Protein AF-A0A1X7SWR8-F1 (afdb_monomer_lite)

Organism: Amphimedon queenslandica (NCBI:txid400682)

Structure (mmCIF, N/CA/C/O backbone):
data_AF-A0A1X7SWR8-F1
#
_entry.id   AF-A0A1X7SWR8-F1
#
loop_
_atom_site.group_PDB
_atom_site.id
_atom_site.type_symbol
_atom_site.label_atom_id
_atom_site.label_alt_id
_atom_site.label_comp_id
_atom_site.label_asym_id
_atom_site.label_entity_id
_atom_site.label_seq_id
_atom_site.pdbx_PDB_ins_code
_atom_site.Cartn_x
_atom_site.Cartn_y
_atom_site.Cartn_z
_atom_site.occupancy
_atom_site.B_iso_or_equiv
_atom_site.auth_seq_id
_atom_site.auth_comp_id
_atom_site.auth_asym_id
_atom_site.auth_atom_id
_atom_site.pdbx_PDB_model_num
ATOM 1 N N . MET A 1 1 ? -19.912 -21.038 -0.263 1.00 28.09 1 MET A N 1
ATOM 2 C CA . MET A 1 1 ? -18.733 -20.887 -1.142 1.00 28.09 1 MET A CA 1
ATOM 3 C C . MET A 1 1 ? -17.879 -19.783 -0.555 1.00 28.09 1 MET A C 1
ATOM 5 O O . MET A 1 1 ? -18.408 -18.700 -0.348 1.00 28.09 1 MET A O 1
ATOM 9 N N . ALA A 1 2 ? -16.629 -20.072 -0.195 1.00 29.50 2 ALA A N 1
ATOM 10 C CA . ALA A 1 2 ? -15.737 -19.085 0.400 1.00 29.50 2 ALA A CA 1
ATOM 11 C C . ALA A 1 2 ? -15.379 -18.036 -0.658 1.00 29.50 2 ALA A C 1
ATOM 13 O O . ALA A 1 2 ? -14.662 -18.323 -1.615 1.00 29.50 2 ALA A O 1
ATOM 14 N N . THR A 1 3 ? -15.911 -16.827 -0.515 1.00 34.38 3 THR A N 1
ATOM 15 C CA . THR A 1 3 ? -15.345 -15.664 -1.185 1.00 34.38 3 THR A CA 1
ATOM 16 C C . THR A 1 3 ? -13.941 -15.496 -0.624 1.00 34.38 3 THR A C 1
ATOM 18 O O . THR A 1 3 ? -13.794 -15.183 0.555 1.00 34.38 3 THR A O 1
ATOM 21 N N . SER A 1 4 ? -12.913 -15.751 -1.434 1.00 39.81 4 SER A N 1
ATOM 22 C CA . SER A 1 4 ? -11.537 -15.333 -1.151 1.00 39.81 4 SER A CA 1
ATOM 23 C C . SER A 1 4 ? -11.521 -13.806 -1.106 1.00 39.81 4 SER A C 1
ATOM 25 O O . SER A 1 4 ? -11.284 -13.134 -2.107 1.00 39.81 4 SER A O 1
ATOM 27 N N . GLN A 1 5 ? -11.941 -13.270 0.032 1.00 48.53 5 GLN A N 1
ATOM 28 C CA . GLN A 1 5 ? -11.945 -11.860 0.349 1.00 48.53 5 GLN A CA 1
ATOM 29 C C . GLN A 1 5 ? -10.573 -11.635 0.981 1.00 48.53 5 GLN A C 1
ATOM 31 O O . GLN A 1 5 ? -10.287 -12.192 2.039 1.00 48.53 5 GLN A O 1
ATOM 36 N N . ASN A 1 6 ? -9.692 -10.941 0.258 1.00 61.72 6 ASN A N 1
ATOM 37 C CA . ASN A 1 6 ? -8.359 -10.574 0.729 1.00 61.72 6 ASN A CA 1
ATOM 38 C C . ASN A 1 6 ? -8.527 -9.611 1.907 1.00 61.72 6 ASN A C 1
ATOM 40 O O . ASN A 1 6 ? -8.635 -8.398 1.735 1.00 61.72 6 ASN A O 1
ATOM 44 N N . CYS A 1 7 ? -8.674 -10.186 3.092 1.00 70.38 7 CYS A N 1
ATOM 45 C CA . CYS A 1 7 ? -8.946 -9.486 4.330 1.00 70.38 7 CYS A CA 1
ATOM 46 C C . CYS A 1 7 ? -7.704 -9.522 5.198 1.00 70.38 7 CYS A C 1
ATOM 48 O O . CYS A 1 7 ? -7.058 -10.563 5.317 1.00 70.38 7 CYS A O 1
ATOM 50 N N . LEU A 1 8 ? -7.411 -8.381 5.807 1.00 86.50 8 LEU A N 1
ATOM 51 C CA . LEU A 1 8 ? -6.491 -8.323 6.925 1.00 86.50 8 LEU A CA 1
ATOM 52 C C . LEU A 1 8 ? -7.099 -9.127 8.076 1.00 86.50 8 LEU A C 1
ATOM 54 O O . LEU A 1 8 ? -8.308 -9.058 8.323 1.00 86.50 8 LEU A O 1
ATOM 58 N N . GLY A 1 9 ? -6.262 -9.912 8.739 1.00 89.56 9 GLY A N 1
ATOM 59 C CA . GLY A 1 9 ? -6.611 -10.688 9.918 1.00 89.56 9 GLY A CA 1
ATOM 60 C C . GLY A 1 9 ? -5.999 -10.095 11.180 1.00 89.56 9 GLY A C 1
ATOM 61 O O . GLY A 1 9 ? -5.231 -9.137 11.143 1.00 89.56 9 GLY A O 1
ATOM 62 N N . VAL A 1 10 ? -6.312 -10.703 12.325 1.00 91.81 10 VAL A N 1
ATOM 63 C CA . VAL A 1 10 ? -5.748 -10.297 13.625 1.00 91.81 10 VAL A CA 1
ATOM 64 C C . VAL A 1 10 ? -4.215 -10.401 13.636 1.00 91.81 10 VAL A C 1
ATOM 66 O O . VAL A 1 10 ? -3.556 -9.616 14.313 1.00 91.81 10 VAL A O 1
ATOM 69 N N . ASP A 1 11 ? -3.640 -11.298 12.830 1.00 91.56 11 ASP A N 1
ATOM 70 C CA . ASP A 1 11 ? -2.188 -11.445 12.674 1.00 91.56 11 ASP A CA 1
ATOM 71 C C . ASP A 1 11 ? -1.521 -10.211 12.032 1.00 91.56 11 ASP A C 1
ATOM 73 O O . ASP A 1 11 ? -0.342 -9.960 12.273 1.00 91.56 11 ASP A O 1
ATOM 77 N N . ASP A 1 12 ? -2.272 -9.392 11.282 1.00 91.50 12 ASP A N 1
ATOM 78 C CA . ASP A 1 12 ? -1.780 -8.152 10.664 1.00 91.50 12 ASP A CA 1
ATOM 79 C C . ASP A 1 12 ? -1.839 -6.942 11.628 1.00 91.50 12 ASP A C 1
ATOM 81 O O . ASP A 1 12 ? -1.506 -5.818 11.244 1.00 91.50 12 ASP A O 1
ATOM 85 N N . LEU A 1 13 ? -2.266 -7.127 12.888 1.00 95.38 13 LEU A N 1
ATOM 86 C CA . LEU A 1 13 ? -2.482 -6.030 13.845 1.00 95.38 13 LEU A CA 1
ATOM 87 C C . LEU A 1 13 ? -1.238 -5.162 14.053 1.00 95.38 13 LEU A C 1
ATOM 89 O O . LEU A 1 13 ? -1.337 -3.933 14.065 1.00 95.38 13 LEU A O 1
ATOM 93 N N . VAL A 1 14 ? -0.071 -5.791 14.205 1.00 94.62 14 VAL A N 1
ATOM 94 C CA . VAL A 1 14 ? 1.198 -5.076 14.409 1.00 94.62 14 VAL A CA 1
ATOM 95 C C . VAL A 1 14 ? 1.550 -4.245 13.175 1.00 94.62 14 VAL A C 1
ATOM 97 O O . VAL A 1 14 ? 1.889 -3.070 13.310 1.00 94.62 14 VAL A O 1
ATOM 100 N N . ASP A 1 15 ? 1.383 -4.812 11.979 1.00 91.44 15 ASP A N 1
ATOM 101 C CA . ASP A 1 15 ? 1.670 -4.124 10.719 1.00 91.44 15 ASP A CA 1
ATOM 102 C C . ASP A 1 15 ? 0.752 -2.910 10.515 1.00 91.44 15 ASP A C 1
ATOM 104 O O . ASP A 1 15 ? 1.211 -1.841 10.103 1.00 91.44 15 ASP A O 1
ATOM 108 N N . VAL A 1 16 ? -0.540 -3.038 10.844 1.00 94.50 16 VAL A N 1
ATOM 109 C CA . VAL A 1 16 ? -1.510 -1.933 10.756 1.00 94.50 16 VAL A CA 1
ATOM 110 C C . VAL A 1 16 ? -1.190 -0.826 11.763 1.00 94.50 16 VAL A C 1
ATOM 112 O O . VAL A 1 16 ? -1.233 0.356 11.406 1.00 94.50 16 VAL A O 1
ATOM 115 N N . LEU A 1 17 ? -0.851 -1.180 13.006 1.00 95.69 17 LEU A N 1
ATOM 116 C CA . LEU A 1 17 ? -0.455 -0.215 14.037 1.00 95.69 17 LEU A CA 1
ATOM 117 C C . LEU A 1 17 ? 0.791 0.571 13.617 1.00 95.69 17 LEU A C 1
ATOM 119 O O . LEU A 1 17 ? 0.785 1.805 13.637 1.00 95.69 17 LEU A O 1
ATOM 123 N N . ASP A 1 18 ? 1.835 -0.132 13.178 1.00 94.06 18 ASP A N 1
ATOM 124 C CA . ASP A 1 18 ? 3.077 0.484 12.716 1.00 94.06 18 ASP A CA 1
ATOM 125 C C . ASP A 1 18 ? 2.848 1.382 11.499 1.00 94.06 18 ASP A C 1
ATOM 127 O O . ASP A 1 18 ? 3.431 2.467 11.400 1.00 94.06 18 ASP A O 1
ATOM 131 N N . LEU A 1 19 ? 1.973 0.968 10.581 1.00 94.06 19 LEU A N 1
ATOM 132 C CA . LEU A 1 19 ? 1.606 1.753 9.409 1.00 94.06 19 LEU A CA 1
ATOM 133 C C . LEU A 1 19 ? 0.903 3.057 9.801 1.00 94.06 19 LEU A C 1
ATOM 135 O O . LEU A 1 19 ? 1.321 4.128 9.353 1.00 94.06 19 LEU A O 1
ATOM 139 N N . LEU A 1 20 ? -0.115 2.998 10.664 1.00 95.38 20 LEU A N 1
ATOM 140 C CA . LEU A 1 20 ? -0.833 4.186 11.138 1.00 95.38 20 LEU A CA 1
ATOM 141 C C . LEU A 1 20 ? 0.097 5.144 11.890 1.00 95.38 20 LEU A C 1
ATOM 143 O O . LEU A 1 20 ? 0.070 6.354 11.644 1.00 95.38 20 LEU A O 1
ATOM 147 N N . LYS A 1 21 ? 0.986 4.604 12.730 1.00 94.94 21 LYS A N 1
ATOM 148 C CA . LYS A 1 21 ? 2.002 5.379 13.447 1.00 94.94 21 LYS A CA 1
ATOM 149 C C . LYS A 1 21 ? 2.965 6.086 12.492 1.00 94.94 21 LYS A C 1
ATOM 151 O O . LYS A 1 21 ? 3.199 7.284 12.638 1.00 94.94 21 LYS A O 1
ATOM 156 N N . ARG A 1 22 ? 3.487 5.386 11.476 1.00 93.50 22 ARG A N 1
ATOM 157 C CA . ARG A 1 22 ? 4.364 5.976 10.440 1.00 93.50 22 ARG A CA 1
ATOM 158 C C . ARG A 1 22 ? 3.657 7.054 9.622 1.00 93.50 22 ARG A C 1
ATOM 160 O O . ARG A 1 22 ? 4.285 8.038 9.239 1.00 93.50 22 ARG A O 1
ATOM 167 N N . CYS A 1 23 ? 2.355 6.900 9.393 1.00 93.94 23 CYS A N 1
ATOM 168 C CA . CYS A 1 23 ? 1.550 7.896 8.688 1.00 93.94 23 CYS A CA 1
ATOM 169 C C . CYS A 1 23 ? 1.220 9.128 9.551 1.00 93.94 23 CYS A C 1
ATOM 171 O O . CYS A 1 23 ? 0.747 10.132 9.011 1.00 93.94 23 CYS A O 1
ATOM 173 N N . GLY A 1 24 ? 1.514 9.086 10.856 1.00 94.12 24 GLY A N 1
ATOM 174 C CA . GLY A 1 24 ? 1.263 10.175 11.797 1.00 94.12 24 GLY A CA 1
ATOM 175 C C . GLY A 1 24 ? -0.191 10.256 12.254 1.00 94.12 24 GLY A C 1
ATOM 176 O O . GLY A 1 24 ? -0.670 11.350 12.544 1.00 94.12 24 GLY A O 1
ATOM 177 N N . PHE A 1 25 ? -0.903 9.126 12.283 1.00 96.56 25 PHE A N 1
ATOM 178 C CA . PHE A 1 25 ? -2.272 9.089 12.784 1.00 96.56 25 PHE A CA 1
ATOM 179 C C . PHE A 1 25 ? -2.319 9.446 14.283 1.00 96.56 25 PHE A C 1
ATOM 181 O O . PHE A 1 25 ? -1.582 8.846 15.070 1.00 96.56 25 PHE A O 1
ATOM 188 N N . PRO A 1 26 ? -3.183 10.384 14.712 1.00 94.12 26 PRO A N 1
ATOM 189 C CA . PRO A 1 26 ? -3.335 10.708 16.124 1.00 94.12 26 PRO A CA 1
ATOM 190 C C . PRO A 1 26 ? -4.121 9.610 16.854 1.00 94.12 26 PRO A C 1
ATOM 192 O O . PRO A 1 26 ? -5.334 9.486 16.686 1.00 94.12 26 PRO A O 1
ATOM 195 N N . GLU A 1 27 ? -3.447 8.858 17.728 1.00 94.00 27 GLU A N 1
ATOM 196 C CA . GLU A 1 27 ? -4.047 7.744 18.486 1.00 94.00 27 GLU A CA 1
ATOM 197 C C . GLU A 1 27 ? -5.280 8.173 19.300 1.00 94.00 27 GLU A C 1
ATOM 199 O O . GLU A 1 27 ? -6.209 7.396 19.483 1.00 94.00 27 GLU A O 1
ATOM 204 N N . THR A 1 28 ? -5.363 9.442 19.711 1.00 94.44 28 THR A N 1
ATOM 205 C CA . THR A 1 28 ? -6.525 10.010 20.416 1.00 94.44 28 THR A CA 1
ATOM 206 C C . THR A 1 28 ? -7.826 9.962 19.608 1.00 94.44 28 THR A C 1
ATOM 208 O O . THR A 1 28 ? -8.905 10.021 20.193 1.00 94.44 28 THR A O 1
ATOM 211 N N . LYS A 1 29 ? -7.759 9.814 18.278 1.00 96.75 29 LYS A N 1
ATOM 212 C CA . LYS A 1 29 ? -8.930 9.666 17.399 1.00 96.75 29 LYS A CA 1
ATOM 213 C C . LYS A 1 29 ? -9.393 8.217 17.222 1.00 96.75 29 LYS A C 1
ATOM 215 O O . LYS A 1 29 ? -10.310 7.981 16.432 1.00 96.75 29 LYS A O 1
ATOM 220 N N . TRP A 1 30 ? -8.816 7.254 17.948 1.00 97.25 30 TRP A N 1
ATOM 221 C CA . TRP A 1 30 ? -9.156 5.829 17.839 1.00 97.25 30 TRP A CA 1
ATOM 222 C C . TRP A 1 30 ? -10.666 5.564 17.935 1.00 97.25 30 TRP A C 1
ATOM 224 O O . TRP A 1 30 ? -11.202 4.803 17.137 1.00 97.25 30 TRP A O 1
ATOM 234 N N . HIS A 1 31 ? -11.373 6.242 18.846 1.00 96.94 31 HIS A N 1
ATOM 235 C CA . HIS A 1 31 ? -12.806 6.031 19.047 1.00 96.94 31 HIS A CA 1
ATOM 236 C C . HIS A 1 31 ? -13.610 6.482 17.818 1.00 96.94 31 HIS A C 1
ATOM 238 O O . HIS A 1 31 ? -14.530 5.802 17.362 1.00 96.94 31 HIS A O 1
ATOM 244 N N . GLN A 1 32 ? -13.262 7.635 17.239 1.00 97.81 32 GLN A N 1
ATOM 245 C CA . GLN A 1 32 ? -13.919 8.134 16.031 1.00 97.81 32 GLN A CA 1
ATOM 246 C C . GLN A 1 32 ? -13.627 7.225 14.831 1.00 97.81 32 GLN A C 1
ATOM 248 O O . GLN A 1 32 ? -14.533 6.936 14.048 1.00 97.81 32 GLN A O 1
ATOM 253 N N . LEU A 1 33 ? -12.382 6.755 14.712 1.00 98.06 33 LEU A N 1
ATOM 254 C CA . LEU A 1 33 ? -11.976 5.802 13.686 1.00 98.06 33 LEU A CA 1
ATOM 255 C C . LEU A 1 33 ? -12.760 4.487 13.817 1.00 98.06 33 LEU A C 1
ATOM 257 O O . LEU A 1 33 ? -13.365 4.051 12.843 1.00 98.06 33 LEU A O 1
ATOM 261 N N . GLY A 1 34 ? -12.843 3.911 15.019 1.00 97.69 34 GLY A N 1
ATOM 262 C CA . GLY A 1 34 ? -13.576 2.672 15.290 1.00 97.69 34 GLY A CA 1
ATOM 263 C C . GLY A 1 34 ? -15.042 2.727 14.856 1.00 97.69 34 GLY A C 1
ATOM 264 O O . GLY A 1 34 ? -15.526 1.812 14.190 1.00 97.69 34 GLY A O 1
ATOM 265 N N . LEU A 1 35 ? -15.735 3.840 15.131 1.00 98.00 35 LEU A N 1
ATOM 266 C CA . LEU A 1 35 ? -17.117 4.042 14.673 1.00 98.00 35 LEU A CA 1
ATOM 267 C C . LEU A 1 35 ? -17.234 4.017 13.143 1.00 98.00 35 LEU A C 1
ATOM 269 O O . LEU A 1 35 ? -18.197 3.480 12.591 1.00 98.00 35 LEU A O 1
ATOM 273 N N . ARG A 1 36 ? -16.267 4.618 12.443 1.00 97.69 36 ARG A N 1
ATOM 274 C CA . ARG A 1 36 ? -16.249 4.662 10.973 1.00 97.69 36 ARG A CA 1
ATOM 275 C C . ARG A 1 36 ? -15.892 3.317 10.355 1.00 97.69 36 ARG A C 1
ATOM 277 O O . ARG A 1 36 ? -16.465 2.978 9.324 1.00 97.69 36 ARG A O 1
ATOM 284 N N . LEU A 1 37 ? -15.053 2.540 11.034 1.00 97.12 37 LEU A N 1
ATOM 285 C CA . LEU A 1 37 ? -14.725 1.159 10.684 1.00 97.12 37 LEU A CA 1
ATOM 286 C C . LEU A 1 37 ? -15.888 0.179 10.917 1.00 97.12 37 LEU A C 1
ATOM 288 O O . LEU A 1 37 ? -15.822 -0.951 10.451 1.00 97.12 37 LEU A O 1
ATOM 292 N N . GLY A 1 38 ? -16.970 0.600 11.583 1.00 96.94 38 GLY A N 1
ATOM 293 C CA . GLY A 1 38 ? -18.178 -0.213 11.774 1.00 96.94 38 GLY A CA 1
ATOM 294 C C . GLY A 1 38 ? -18.314 -0.849 13.154 1.00 96.94 38 GLY A C 1
ATOM 295 O O . GLY A 1 38 ? -19.257 -1.614 13.369 1.00 96.94 38 GLY A O 1
ATOM 296 N N . LEU A 1 39 ? -17.435 -0.504 14.095 1.00 98.12 39 LEU A N 1
ATOM 297 C CA . LEU A 1 39 ? -17.586 -0.893 15.493 1.00 98.12 39 LEU A CA 1
ATOM 298 C C . LEU A 1 39 ? -18.736 -0.115 16.133 1.00 98.12 39 LEU A C 1
ATOM 300 O O . LEU A 1 39 ? -18.950 1.072 15.858 1.00 98.12 39 LEU A O 1
ATOM 304 N N . ARG A 1 40 ? -19.509 -0.785 16.986 1.00 97.75 40 ARG A N 1
ATOM 305 C CA . ARG A 1 40 ? -20.616 -0.148 17.700 1.00 97.75 40 ARG A CA 1
ATOM 306 C C . ARG A 1 40 ? -20.088 0.672 18.869 1.00 97.75 40 ARG A C 1
ATOM 308 O O . ARG A 1 40 ? -19.067 0.358 19.478 1.00 97.75 40 ARG A O 1
ATOM 315 N N . LYS A 1 41 ? -20.844 1.710 19.230 1.00 97.44 41 LYS A N 1
ATOM 316 C CA . LYS A 1 41 ? -20.509 2.593 20.352 1.00 97.44 41 LYS A CA 1
ATOM 317 C C . LYS A 1 41 ? -20.316 1.822 21.664 1.00 97.44 41 LYS A C 1
ATOM 319 O O . LYS A 1 41 ? -19.362 2.090 22.372 1.00 97.44 41 LYS A O 1
ATOM 324 N N . ASN A 1 42 ? -21.168 0.842 21.964 1.00 97.56 42 ASN A N 1
ATOM 325 C CA . ASN A 1 42 ? -21.050 0.042 23.188 1.00 97.56 42 ASN A CA 1
ATOM 326 C C . ASN A 1 42 ? -19.736 -0.760 23.255 1.00 97.56 42 ASN A C 1
ATOM 328 O O . ASN A 1 42 ? -19.150 -0.873 24.330 1.00 97.56 42 ASN A O 1
ATOM 332 N N . THR A 1 43 ? -19.259 -1.286 22.123 1.00 97.50 43 THR A N 1
ATOM 333 C CA . THR A 1 43 ? -17.964 -1.974 22.025 1.00 97.50 43 THR A CA 1
ATOM 334 C C . THR A 1 43 ? -16.826 -1.012 22.357 1.00 97.50 43 THR A C 1
ATOM 336 O O . THR A 1 43 ? -15.985 -1.317 23.199 1.00 97.50 43 THR A O 1
ATOM 339 N N . LEU A 1 44 ? -16.837 0.184 21.764 1.00 97.56 44 LEU A N 1
ATOM 340 C CA . LEU A 1 44 ? -15.815 1.206 21.999 1.00 97.56 44 LEU A CA 1
ATOM 341 C C . LEU A 1 44 ? -15.855 1.752 23.433 1.00 97.56 44 LEU A C 1
ATOM 343 O O . LEU A 1 44 ? -14.813 1.810 24.077 1.00 97.56 44 LEU A O 1
ATOM 347 N N . ASP A 1 45 ? -17.040 2.047 23.972 1.00 96.81 45 ASP A N 1
ATOM 348 C CA . ASP A 1 45 ? -17.220 2.495 25.361 1.00 96.81 45 ASP A CA 1
ATOM 349 C C . ASP A 1 45 ? -16.690 1.432 26.355 1.00 96.81 45 ASP A C 1
ATOM 351 O O . ASP A 1 45 ? -16.112 1.760 27.392 1.00 96.81 45 ASP A O 1
ATOM 355 N N . THR A 1 46 ? -16.836 0.137 26.033 1.00 97.69 46 THR A N 1
ATOM 356 C CA . THR A 1 46 ? -16.288 -0.969 26.842 1.00 97.69 46 THR A CA 1
ATOM 357 C C . THR A 1 46 ? -14.758 -0.990 26.817 1.00 97.69 46 THR A C 1
ATOM 359 O O . THR A 1 46 ? -14.129 -1.204 27.856 1.00 97.69 46 THR A O 1
ATOM 362 N N . ILE A 1 47 ? -14.152 -0.756 25.649 1.00 96.69 47 ILE A N 1
ATOM 363 C CA . ILE A 1 47 ? -12.694 -0.636 25.497 1.00 96.69 47 ILE A CA 1
ATOM 364 C C . ILE A 1 47 ? -12.184 0.563 26.297 1.00 96.69 47 ILE A C 1
ATOM 366 O O . ILE A 1 47 ? -11.254 0.415 27.091 1.00 96.69 47 ILE A O 1
ATOM 370 N N . GLU A 1 48 ? -12.823 1.723 26.130 1.00 95.75 48 GLU A N 1
ATOM 371 C CA . GLU A 1 48 ? -12.459 2.961 26.814 1.00 95.75 48 GLU A CA 1
ATOM 372 C C . GLU A 1 48 ? -12.533 2.790 28.330 1.00 95.75 48 GLU A C 1
ATOM 374 O O . GLU A 1 48 ? -11.577 3.099 29.025 1.00 95.75 48 GLU A O 1
ATOM 379 N N . MET A 1 49 ? -13.605 2.204 28.859 1.00 95.31 49 MET A N 1
ATOM 380 C CA . MET A 1 49 ? -13.741 1.957 30.296 1.00 95.31 49 MET A CA 1
ATOM 381 C C . MET A 1 49 ? -12.671 1.001 30.843 1.00 95.31 49 MET A C 1
ATOM 383 O O . MET A 1 49 ? -12.194 1.183 31.962 1.00 95.31 49 MET A O 1
ATOM 387 N N . LYS A 1 50 ? -12.276 -0.019 30.075 1.00 95.38 50 LYS A N 1
ATOM 388 C CA . LYS A 1 50 ? -11.286 -1.015 30.510 1.00 95.38 50 LYS A CA 1
ATOM 389 C C . LYS A 1 50 ? -9.853 -0.478 30.487 1.00 95.38 50 LYS A C 1
ATOM 391 O O . LYS A 1 50 ? -9.030 -0.909 31.294 1.00 95.38 50 LYS A O 1
ATOM 396 N N . TYR A 1 51 ? -9.556 0.439 29.570 1.00 93.81 51 TYR A N 1
ATOM 397 C CA . TYR A 1 51 ? -8.208 0.946 29.306 1.00 93.81 51 TYR A CA 1
ATOM 398 C C . TYR A 1 51 ? -8.141 2.482 29.340 1.00 93.81 51 TYR A C 1
ATOM 400 O O . TYR A 1 51 ? -7.318 3.079 28.657 1.00 93.81 51 TYR A O 1
ATOM 408 N N . HIS A 1 52 ? -8.973 3.130 30.161 1.00 83.38 52 HIS A N 1
ATOM 409 C CA . HIS A 1 52 ? -9.252 4.578 30.126 1.00 83.38 52 HIS A CA 1
ATOM 410 C C . HIS A 1 52 ? -8.029 5.510 30.197 1.00 83.38 52 HIS A C 1
ATOM 412 O O . HIS A 1 52 ? -8.113 6.661 29.777 1.00 83.38 52 HIS A O 1
ATOM 418 N N . SER A 1 53 ? -6.896 5.045 30.728 1.00 87.75 53 SER A N 1
ATOM 419 C CA . SER A 1 53 ? -5.651 5.825 30.825 1.00 87.75 53 SER A CA 1
ATOM 420 C C . SER A 1 53 ? -4.596 5.452 29.775 1.00 87.75 53 SER A C 1
ATOM 422 O O . SER A 1 53 ? -3.518 6.040 29.770 1.00 87.75 53 SER A O 1
ATOM 424 N N . ASP A 1 54 ? -4.871 4.478 28.908 1.00 94.69 54 ASP A N 1
ATOM 425 C CA . ASP A 1 54 ? -3.927 3.920 27.939 1.00 94.69 54 ASP A CA 1
ATOM 426 C C . ASP A 1 54 ? -4.516 4.001 26.522 1.00 94.69 54 ASP A C 1
ATOM 428 O O . ASP A 1 54 ? -5.119 3.061 26.000 1.00 94.69 54 ASP A O 1
ATOM 432 N N . VAL A 1 55 ? -4.344 5.173 25.902 1.00 94.81 55 VAL A N 1
ATOM 433 C CA . VAL A 1 55 ? -4.851 5.481 24.553 1.00 94.81 55 VAL A CA 1
ATOM 434 C C . VAL A 1 55 ? -4.303 4.502 23.515 1.00 94.81 55 VAL A C 1
ATOM 436 O O . VAL A 1 55 ? -5.051 4.043 22.651 1.00 94.81 55 VAL A O 1
ATOM 439 N N . TYR A 1 56 ? -3.025 4.139 23.630 1.00 94.56 56 TYR A N 1
ATOM 440 C CA . TYR A 1 56 ? -2.383 3.180 22.737 1.00 94.56 56 TYR A CA 1
ATOM 441 C C . TYR A 1 56 ? -3.060 1.808 22.828 1.00 94.56 56 TYR A C 1
ATOM 443 O O . TYR A 1 56 ? -3.344 1.167 21.811 1.00 94.56 56 TYR A O 1
ATOM 451 N N . ARG A 1 57 ? -3.388 1.360 24.045 1.00 96.50 57 ARG A N 1
ATOM 452 C CA . ARG A 1 57 ? -4.091 0.092 24.259 1.00 96.50 57 ARG A CA 1
ATOM 453 C C . ARG A 1 57 ? -5.545 0.136 23.806 1.00 96.50 57 ARG A C 1
ATOM 455 O O . ARG A 1 57 ? -6.005 -0.845 23.226 1.00 96.50 57 ARG A O 1
ATOM 462 N N . CYS A 1 58 ? -6.238 1.263 23.978 1.00 97.19 58 CYS A N 1
ATOM 463 C CA . CYS A 1 58 ? -7.559 1.467 23.382 1.00 97.19 58 CYS A CA 1
ATOM 464 C C . CYS A 1 58 ? -7.515 1.362 21.852 1.00 97.19 58 CYS A C 1
ATOM 466 O O . CYS A 1 58 ? -8.334 0.664 21.259 1.00 97.19 58 CYS A O 1
ATOM 468 N N . MET A 1 59 ? -6.535 2.005 21.209 1.00 96.62 59 MET A N 1
ATOM 469 C CA . MET A 1 59 ? -6.343 1.925 19.760 1.00 96.62 59 MET A CA 1
ATOM 470 C C . MET A 1 59 ? -6.012 0.500 19.306 1.00 96.62 59 MET A C 1
ATOM 472 O O . MET A 1 59 ? -6.596 0.016 18.338 1.00 96.62 59 MET A O 1
ATOM 476 N N . THR A 1 60 ? -5.124 -0.183 20.026 1.00 97.31 60 THR A N 1
ATOM 477 C CA . THR A 1 60 ? -4.747 -1.577 19.755 1.00 97.31 60 THR A CA 1
ATOM 478 C C . THR A 1 60 ? -5.966 -2.497 19.810 1.00 97.31 60 THR A C 1
ATOM 480 O O . THR A 1 60 ? -6.196 -3.267 18.881 1.00 97.31 60 THR A O 1
ATOM 483 N N . GLU A 1 61 ? -6.787 -2.390 20.857 1.00 97.88 61 GLU A N 1
ATOM 484 C CA . GLU A 1 61 ? -7.987 -3.217 21.001 1.00 97.88 61 GLU A CA 1
ATOM 485 C C . GLU A 1 61 ? -9.057 -2.847 19.967 1.00 97.88 61 GLU A C 1
ATOM 487 O O . GLU A 1 61 ? -9.682 -3.725 19.383 1.00 97.88 61 GLU A O 1
ATOM 492 N N . CYS A 1 62 ? -9.227 -1.559 19.664 1.00 97.81 62 CYS A N 1
ATOM 493 C CA . CYS A 1 62 ? -10.118 -1.102 18.599 1.00 97.81 62 CYS A CA 1
ATOM 494 C C . CYS A 1 62 ? -9.745 -1.720 17.245 1.00 97.81 62 CYS A C 1
ATOM 496 O O . CYS A 1 62 ? -10.611 -2.230 16.536 1.00 97.81 62 CYS A O 1
ATOM 498 N N . LEU A 1 63 ? -8.463 -1.699 16.878 1.00 97.81 63 LEU A N 1
ATOM 499 C CA . LEU A 1 63 ? -7.998 -2.303 15.630 1.00 97.81 63 LEU A CA 1
ATOM 500 C C . LEU A 1 63 ? -8.094 -3.830 15.669 1.00 97.81 63 LEU A C 1
ATOM 502 O O . LEU A 1 63 ? -8.461 -4.424 14.663 1.00 97.81 63 LEU A O 1
ATOM 506 N N . SER A 1 64 ? -7.857 -4.457 16.823 1.00 97.62 64 SER A N 1
ATOM 507 C CA . SER A 1 64 ? -8.072 -5.896 17.022 1.00 97.62 64 SER A CA 1
ATOM 508 C C . SER A 1 64 ? -9.530 -6.296 16.753 1.00 97.62 64 SER A C 1
ATOM 510 O O . SER A 1 64 ? -9.780 -7.239 16.006 1.00 97.62 64 SER A O 1
ATOM 512 N N . GLN A 1 65 ? -10.503 -5.534 17.272 1.00 97.75 65 GLN A N 1
ATOM 513 C CA . GLN A 1 65 ? -11.934 -5.760 17.015 1.00 97.75 65 GLN A CA 1
ATOM 514 C C . GLN A 1 65 ? -12.314 -5.525 15.546 1.00 97.75 65 GLN A C 1
ATOM 516 O O . GLN A 1 65 ? -13.153 -6.229 14.986 1.00 97.75 65 GLN A O 1
ATOM 521 N N . TRP A 1 66 ? -11.698 -4.538 14.895 1.00 97.56 66 TRP A N 1
ATOM 522 C CA . TRP A 1 66 ? -11.898 -4.324 13.465 1.00 97.56 66 TRP A CA 1
ATOM 523 C C . TRP A 1 66 ? -11.345 -5.492 12.632 1.00 97.56 66 TRP A C 1
ATOM 525 O O . TRP A 1 66 ? -12.058 -6.021 11.781 1.00 97.56 66 TRP A O 1
ATOM 535 N N . LEU A 1 67 ? -10.121 -5.949 12.916 1.00 96.19 67 LEU A N 1
ATOM 536 C CA . LEU A 1 67 ? -9.469 -7.074 12.231 1.00 96.19 67 LEU A CA 1
ATOM 537 C C . LEU A 1 67 ? -10.153 -8.420 12.503 1.00 96.19 67 LEU A C 1
ATOM 539 O O . LEU A 1 67 ? -10.149 -9.298 11.643 1.00 96.19 67 LEU A O 1
ATOM 543 N N . SER A 1 68 ? -10.793 -8.580 13.663 1.00 95.56 68 SER A N 1
ATOM 544 C CA . SER A 1 68 ? -11.649 -9.733 13.963 1.00 95.56 68 SER A CA 1
ATOM 545 C C . SER A 1 68 ? -13.031 -9.655 13.301 1.00 95.56 68 SER A C 1
ATOM 547 O O . SER A 1 68 ? -13.825 -10.587 13.437 1.00 95.56 68 SER A O 1
ATOM 549 N N . ARG A 1 69 ? -13.310 -8.574 12.554 1.00 95.06 69 ARG A N 1
ATOM 550 C CA . ARG A 1 69 ? -14.576 -8.304 11.855 1.00 95.06 69 ARG A CA 1
ATOM 551 C C . ARG A 1 69 ? -15.779 -8.250 12.801 1.00 95.06 69 ARG A C 1
ATOM 553 O O . ARG A 1 69 ? -16.865 -8.720 12.466 1.00 95.06 69 ARG A O 1
ATOM 560 N N . ALA A 1 70 ? -15.593 -7.675 13.988 1.00 95.69 70 ALA A N 1
ATOM 561 C CA . ALA A 1 70 ? -16.664 -7.505 14.962 1.00 95.69 70 ALA A CA 1
ATOM 562 C C . ALA A 1 70 ? -17.779 -6.563 14.461 1.00 95.69 70 ALA A C 1
ATOM 564 O O . ALA A 1 70 ? -17.604 -5.767 13.538 1.00 95.69 70 ALA A O 1
ATOM 565 N N . ASP A 1 71 ? -18.935 -6.605 15.126 1.00 96.94 71 ASP A N 1
ATOM 566 C CA . ASP A 1 71 ? -20.042 -5.672 14.903 1.00 96.94 71 ASP A CA 1
ATOM 567 C C . ASP A 1 71 ? -20.493 -5.561 13.431 1.00 96.94 71 ASP A C 1
ATOM 569 O O . ASP A 1 71 ? -20.997 -6.525 12.861 1.00 96.94 71 ASP A O 1
ATOM 573 N N . ASN A 1 72 ? -20.389 -4.368 12.833 1.00 95.88 72 ASN A N 1
ATOM 574 C CA . ASN A 1 72 ? -20.877 -4.054 11.493 1.00 95.88 72 ASN A CA 1
ATOM 575 C C . ASN A 1 72 ? -19.714 -3.768 10.523 1.00 95.88 72 ASN A C 1
ATOM 577 O O . ASN A 1 72 ? -19.908 -3.057 9.533 1.00 95.88 72 ASN A O 1
ATOM 581 N N . VAL A 1 73 ? -18.509 -4.277 10.812 1.00 94.88 73 VAL A N 1
ATOM 582 C CA . VAL A 1 73 ? -17.301 -4.071 9.991 1.00 94.88 73 VAL A CA 1
ATOM 583 C C . VAL A 1 73 ? -17.519 -4.522 8.546 1.00 94.88 73 VAL A C 1
ATOM 585 O O . VAL A 1 73 ? -17.156 -3.819 7.604 1.00 94.88 73 VAL A O 1
ATOM 588 N N . ASP A 1 74 ? -18.208 -5.642 8.349 1.00 92.25 74 ASP A N 1
ATOM 589 C CA . ASP A 1 74 ? -18.490 -6.183 7.016 1.00 92.25 74 ASP A CA 1
ATOM 590 C C . ASP A 1 74 ? -19.404 -5.275 6.194 1.00 92.25 74 ASP A C 1
ATOM 592 O O . ASP A 1 74 ? -19.161 -5.044 5.009 1.00 92.25 74 ASP A O 1
ATOM 596 N N . SER A 1 75 ? -20.391 -4.657 6.844 1.00 90.81 75 SER A N 1
ATOM 597 C CA . SER A 1 75 ? -21.260 -3.649 6.229 1.00 90.81 75 SER A CA 1
ATOM 598 C C . SER A 1 75 ? -20.518 -2.350 5.880 1.00 90.81 75 SER A C 1
ATOM 600 O O . SER A 1 75 ? -21.062 -1.507 5.168 1.00 90.81 75 SER A O 1
ATOM 602 N N . ARG A 1 76 ? -19.286 -2.166 6.378 1.00 90.38 76 ARG A N 1
ATOM 603 C CA . ARG A 1 76 ? -18.375 -1.050 6.064 1.00 90.38 76 ARG A CA 1
ATOM 604 C C . ARG A 1 76 ? -17.252 -1.443 5.098 1.00 90.38 76 ARG A C 1
ATOM 606 O O . ARG A 1 76 ? -16.284 -0.704 4.962 1.00 90.38 76 ARG A O 1
ATOM 613 N N . GLY A 1 77 ? -17.387 -2.575 4.409 1.00 87.62 77 GLY A N 1
ATOM 614 C CA . GLY A 1 77 ? -16.409 -3.047 3.427 1.00 87.62 77 GLY A CA 1
ATOM 615 C C . GLY A 1 77 ? -15.422 -4.081 3.969 1.00 87.62 77 GLY A C 1
ATOM 616 O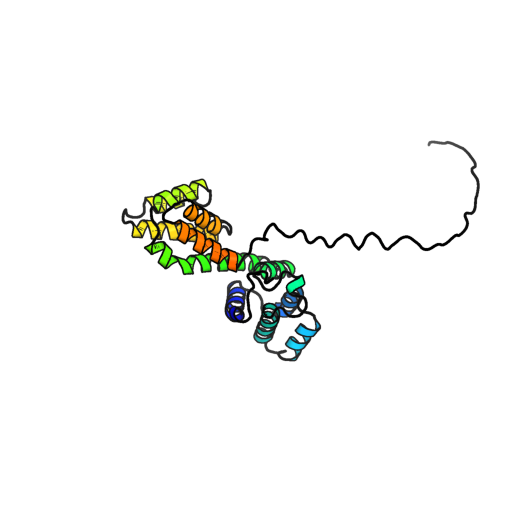 O . GLY A 1 77 ? -14.597 -4.567 3.200 1.00 87.62 77 GLY A O 1
ATOM 617 N N . GLY A 1 78 ? -15.526 -4.470 5.244 1.00 91.12 78 GLY A N 1
ATOM 618 C CA . GLY A 1 78 ? -14.675 -5.482 5.876 1.00 91.12 78 GLY A CA 1
ATOM 619 C C . GLY A 1 78 ? -13.339 -4.934 6.385 1.00 91.12 78 GLY A C 1
ATOM 620 O O . GLY A 1 78 ? -13.076 -3.734 6.330 1.00 91.12 78 GLY A O 1
ATOM 621 N N . ALA A 1 79 ? -12.479 -5.820 6.888 1.00 92.12 79 ALA A N 1
ATOM 622 C CA . ALA A 1 79 ? -11.139 -5.476 7.362 1.00 92.12 79 ALA A CA 1
ATOM 623 C C . ALA A 1 79 ? -10.119 -5.479 6.207 1.00 92.12 79 ALA A C 1
ATOM 625 O O . ALA A 1 79 ? -9.547 -6.515 5.873 1.00 92.12 79 ALA A O 1
ATOM 626 N N . ASN A 1 80 ? -9.928 -4.338 5.542 1.00 90.88 80 ASN A N 1
ATOM 627 C CA . ASN A 1 80 ? -8.927 -4.144 4.484 1.00 90.88 80 ASN A CA 1
ATOM 628 C C . ASN A 1 80 ? -8.439 -2.685 4.449 1.00 90.88 80 ASN A C 1
ATOM 630 O O . ASN A 1 80 ? -8.984 -1.816 5.127 1.00 90.88 80 ASN A O 1
ATOM 634 N N . LEU A 1 81 ? -7.381 -2.404 3.684 1.00 91.12 81 LEU A N 1
ATOM 635 C CA . LEU A 1 81 ? -6.803 -1.058 3.656 1.00 91.12 81 LEU A CA 1
ATOM 636 C C . LEU A 1 81 ? -7.687 -0.024 2.953 1.00 91.12 81 LEU A C 1
ATOM 638 O O . LEU A 1 81 ? -7.579 1.155 3.285 1.00 91.12 81 LEU A O 1
ATOM 642 N N . ASP A 1 82 ? -8.567 -0.438 2.038 1.00 89.75 82 ASP A N 1
ATOM 643 C CA . ASP A 1 82 ? -9.525 0.470 1.403 1.00 89.75 82 ASP A CA 1
ATOM 644 C C . ASP A 1 82 ? -10.543 0.984 2.429 1.00 89.75 82 ASP A C 1
ATOM 646 O O . ASP A 1 82 ? -10.698 2.196 2.580 1.00 89.75 82 ASP A O 1
ATOM 650 N N . SER A 1 83 ? -11.150 0.096 3.226 1.00 92.75 83 SER A N 1
ATOM 651 C CA . SER A 1 83 ? -12.086 0.502 4.284 1.00 92.75 83 SER A CA 1
ATOM 652 C C . SER A 1 83 ? -11.407 1.328 5.382 1.00 92.75 83 SER A C 1
ATOM 654 O O . SER A 1 83 ? -12.002 2.281 5.892 1.00 92.75 83 SER A O 1
ATOM 656 N N . LEU A 1 84 ? -10.142 1.032 5.705 1.00 95.38 84 LEU A N 1
ATOM 657 C CA . LEU A 1 84 ? -9.339 1.850 6.617 1.00 95.38 84 LEU A CA 1
ATOM 658 C C . LEU A 1 84 ? -9.069 3.248 6.042 1.00 95.38 84 LEU A C 1
ATOM 660 O O . LEU A 1 84 ? -9.244 4.244 6.744 1.00 95.38 84 LEU A O 1
ATOM 664 N N . SER A 1 85 ? -8.677 3.334 4.770 1.00 94.25 85 SER A N 1
ATOM 665 C CA . SER A 1 85 ? -8.449 4.595 4.057 1.00 94.25 85 SER A CA 1
ATOM 666 C C . SER A 1 85 ? -9.721 5.447 4.002 1.00 94.25 85 SER A C 1
ATOM 668 O O . SER A 1 85 ? -9.694 6.634 4.339 1.00 94.25 85 SER A O 1
ATOM 670 N N . ASP A 1 86 ? -10.860 4.839 3.672 1.00 94.38 86 ASP A N 1
ATOM 671 C CA . ASP A 1 86 ? -12.157 5.516 3.636 1.00 94.38 86 ASP A CA 1
ATOM 672 C C . ASP A 1 86 ? -12.589 5.994 5.027 1.00 94.38 86 ASP A C 1
ATOM 674 O O . ASP A 1 86 ? -13.054 7.130 5.186 1.00 94.38 86 ASP A O 1
ATOM 678 N N . ALA A 1 87 ? -12.374 5.178 6.062 1.00 96.94 87 ALA A N 1
ATOM 679 C CA . ALA A 1 87 ? -12.643 5.565 7.440 1.00 96.94 87 ALA A CA 1
ATOM 680 C C . ALA A 1 87 ? -11.776 6.761 7.867 1.00 96.94 87 ALA A C 1
ATOM 682 O O . ALA A 1 87 ? -12.320 7.732 8.402 1.00 96.94 87 ALA A O 1
ATOM 683 N N . LEU A 1 88 ? -10.474 6.749 7.561 1.00 97.50 88 LEU A N 1
ATOM 684 C CA . LEU A 1 88 ? -9.551 7.865 7.807 1.00 97.50 88 LEU A CA 1
ATOM 685 C C . LEU A 1 88 ? -10.003 9.144 7.087 1.00 97.50 88 LEU A C 1
ATOM 687 O O . LEU A 1 88 ? -10.113 10.205 7.707 1.00 97.50 88 LEU A O 1
ATOM 691 N N . ARG A 1 89 ? -10.363 9.055 5.802 1.00 96.81 89 ARG A N 1
ATOM 692 C CA . ARG A 1 89 ? -10.910 10.194 5.043 1.00 96.81 89 ARG A CA 1
ATOM 693 C C . ARG A 1 89 ? -12.189 10.738 5.684 1.00 96.81 89 ARG A C 1
ATOM 695 O O . ARG A 1 89 ? -12.345 11.951 5.805 1.00 96.81 89 ARG A O 1
ATOM 702 N N . SER A 1 90 ? -13.071 9.863 6.170 1.00 96.75 90 SER A N 1
ATOM 703 C CA . SER A 1 90 ? -14.349 10.251 6.786 1.00 96.75 90 SER A CA 1
ATOM 704 C C . SER A 1 90 ? -14.228 10.945 8.154 1.00 96.75 90 SER A C 1
ATOM 706 O O . SER A 1 90 ? -15.189 11.574 8.612 1.00 96.75 90 SER A O 1
ATOM 708 N N . ILE A 1 91 ? -13.070 10.838 8.815 1.00 96.81 91 ILE A N 1
ATOM 709 C CA . ILE A 1 91 ? -12.729 11.578 10.046 1.00 96.81 91 ILE A CA 1
ATOM 710 C C . ILE A 1 91 ? -11.795 12.765 9.777 1.00 96.81 91 ILE A C 1
ATOM 712 O O . ILE A 1 91 ? -11.222 13.329 10.711 1.00 96.81 91 ILE A O 1
ATOM 716 N N . ASN A 1 92 ? -11.673 13.161 8.505 1.00 94.69 92 ASN A N 1
ATOM 717 C CA . ASN A 1 92 ? -10.826 14.252 8.030 1.00 94.69 92 ASN A CA 1
ATOM 718 C C . ASN A 1 92 ? -9.313 14.003 8.208 1.00 94.69 92 ASN A C 1
ATOM 720 O O . ASN A 1 92 ? -8.530 14.946 8.236 1.00 94.69 92 ASN A O 1
ATOM 724 N N . GLU A 1 93 ? -8.891 12.737 8.288 1.00 96.50 93 GLU A N 1
ATOM 725 C CA . GLU A 1 93 ? -7.484 12.305 8.263 1.00 96.50 93 GLU A CA 1
ATOM 726 C C . GLU A 1 93 ? -7.061 11.905 6.839 1.00 96.50 93 GLU A C 1
ATOM 728 O O . GLU A 1 93 ? -6.463 10.856 6.594 1.00 96.50 93 GLU A O 1
ATOM 733 N N . THR A 1 94 ? -7.393 12.752 5.859 1.00 94.94 94 THR A N 1
ATOM 734 C CA . THR A 1 94 ? -7.119 12.508 4.432 1.00 94.94 94 THR A CA 1
ATOM 735 C C . THR A 1 94 ? -5.622 12.381 4.147 1.00 94.94 94 THR A C 1
ATOM 737 O O . THR A 1 94 ? -5.214 11.498 3.402 1.00 94.94 94 THR A O 1
ATOM 740 N N . ALA A 1 95 ? -4.785 13.197 4.794 1.00 94.75 95 ALA A N 1
ATOM 741 C CA . ALA A 1 95 ? -3.332 13.123 4.649 1.00 94.75 95 ALA A CA 1
ATOM 742 C C . ALA A 1 95 ? -2.752 11.791 5.159 1.00 94.75 95 ALA A C 1
ATOM 744 O O . ALA A 1 95 ? -1.814 11.265 4.563 1.00 94.75 95 ALA A O 1
ATOM 745 N N . VAL A 1 96 ? -3.308 11.234 6.241 1.00 95.75 96 VAL A N 1
ATOM 746 C CA . VAL A 1 96 ? -2.914 9.916 6.764 1.00 95.75 96 VAL A CA 1
ATOM 747 C C . VAL A 1 96 ? -3.320 8.826 5.775 1.00 95.75 96 VAL A C 1
ATOM 749 O O . VAL A 1 96 ? -2.506 7.958 5.477 1.00 95.75 96 VAL A O 1
ATOM 752 N N . ALA A 1 97 ? -4.533 8.902 5.220 1.00 94.31 97 ALA A N 1
ATOM 753 C CA . ALA A 1 97 ? -5.029 7.950 4.225 1.00 94.31 97 ALA A CA 1
ATOM 754 C C . ALA A 1 97 ? -4.164 7.917 2.947 1.00 94.31 97 ALA A C 1
ATOM 756 O O . ALA A 1 97 ? -3.788 6.842 2.480 1.00 94.31 97 ALA A O 1
ATOM 757 N N . GLU A 1 98 ? -3.776 9.081 2.412 1.00 91.62 98 GLU A N 1
ATOM 758 C CA . GLU A 1 98 ? -2.878 9.144 1.248 1.00 91.62 98 GLU A CA 1
ATOM 759 C C . GLU A 1 98 ? -1.496 8.563 1.568 1.00 91.62 98 GLU A C 1
ATOM 761 O O . GLU A 1 98 ? -0.986 7.708 0.837 1.00 91.62 98 GLU A O 1
ATOM 766 N N . LYS A 1 99 ? -0.899 8.970 2.698 1.00 93.25 99 LYS A N 1
ATOM 767 C CA . LYS A 1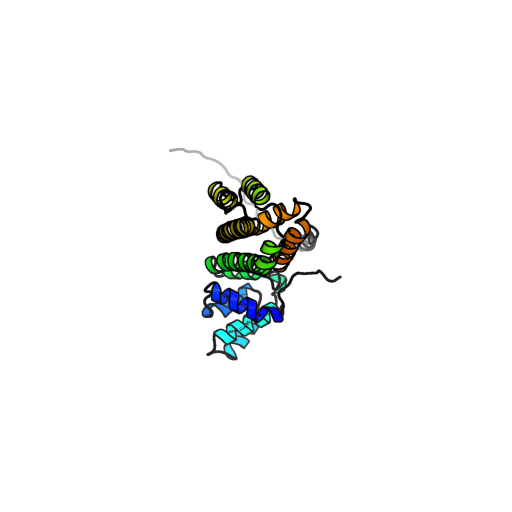 99 ? 0.395 8.434 3.148 1.00 93.25 99 LYS A CA 1
ATOM 768 C C . LYS A 1 99 ? 0.349 6.921 3.317 1.00 93.25 99 LYS A C 1
ATOM 770 O O . LYS A 1 99 ? 1.294 6.246 2.915 1.00 93.25 99 LYS A O 1
ATOM 775 N N . LEU A 1 100 ? -0.743 6.394 3.865 1.00 92.94 100 LEU A N 1
ATOM 776 C CA . LEU A 1 100 ? -0.954 4.965 4.063 1.00 92.94 100 LEU A CA 1
ATOM 777 C C . LEU A 1 100 ? -0.845 4.215 2.736 1.00 92.94 100 LEU A C 1
ATOM 779 O O . LEU A 1 100 ? -0.068 3.263 2.636 1.00 92.94 100 LEU A O 1
ATOM 783 N N . LYS A 1 101 ? -1.540 4.690 1.696 1.00 90.69 101 LYS A N 1
ATOM 784 C CA . LYS A 1 101 ? -1.481 4.080 0.364 1.00 90.69 101 LYS A CA 1
ATOM 785 C C . LYS A 1 101 ? -0.060 4.089 -0.205 1.00 90.69 101 LYS A C 1
ATOM 787 O O . LYS A 1 101 ? 0.421 3.053 -0.662 1.00 90.69 101 LYS A O 1
ATOM 792 N N . HIS A 1 102 ? 0.643 5.220 -0.127 1.00 91.62 102 HIS A N 1
ATOM 793 C CA . HIS A 1 102 ? 2.033 5.310 -0.588 1.00 91.62 102 HIS A CA 1
ATOM 794 C C . HIS A 1 102 ? 2.975 4.379 0.189 1.00 91.62 102 HIS A C 1
ATOM 796 O O . HIS A 1 102 ? 3.781 3.677 -0.423 1.00 91.62 102 HIS A O 1
ATOM 802 N N . HIS A 1 103 ? 2.870 4.330 1.520 1.00 91.62 103 HIS A N 1
ATOM 803 C CA . HIS A 1 103 ? 3.722 3.484 2.356 1.00 91.62 103 HIS A CA 1
ATOM 804 C C . HIS A 1 103 ? 3.574 2.000 2.021 1.00 91.62 103 HIS A C 1
ATOM 806 O O . HIS A 1 103 ? 4.583 1.300 1.936 1.00 91.62 103 HIS A O 1
ATOM 812 N N . VAL A 1 104 ? 2.348 1.529 1.787 1.00 91.69 104 VAL A N 1
ATOM 813 C CA . VAL A 1 104 ? 2.077 0.126 1.442 1.00 91.69 104 VAL A CA 1
ATOM 814 C C . VAL A 1 104 ? 2.699 -0.228 0.096 1.00 91.69 104 VAL A C 1
ATOM 816 O O . VAL A 1 104 ? 3.425 -1.215 0.000 1.00 91.69 104 VAL A O 1
ATOM 819 N N . LEU A 1 105 ? 2.496 0.606 -0.929 1.00 92.94 105 LEU A N 1
ATOM 820 C CA . LEU A 1 105 ? 3.059 0.372 -2.264 1.00 92.94 105 LEU A CA 1
ATOM 821 C C . LEU A 1 105 ? 4.595 0.390 -2.248 1.00 92.94 105 LEU A C 1
ATOM 823 O O . LEU A 1 105 ? 5.237 -0.475 -2.843 1.00 92.94 105 LEU A O 1
ATOM 827 N N . ILE A 1 106 ? 5.202 1.324 -1.513 1.00 92.88 106 ILE A N 1
ATOM 828 C CA . ILE A 1 106 ? 6.660 1.369 -1.337 1.00 92.88 106 ILE A CA 1
ATOM 829 C C . ILE A 1 106 ? 7.159 0.124 -0.594 1.00 92.88 106 ILE A C 1
ATOM 831 O O . ILE A 1 106 ? 8.217 -0.402 -0.939 1.00 92.88 106 ILE A O 1
ATOM 835 N N . ASN A 1 107 ? 6.424 -0.361 0.410 1.00 92.06 107 ASN A N 1
ATOM 836 C CA . ASN A 1 107 ? 6.793 -1.568 1.148 1.00 92.06 107 ASN A CA 1
ATOM 837 C C . ASN A 1 107 ? 6.763 -2.810 0.247 1.00 92.06 107 ASN A C 1
ATOM 839 O O . ASN A 1 107 ? 7.732 -3.563 0.230 1.00 92.06 107 ASN A O 1
ATOM 843 N N . ILE A 1 108 ? 5.709 -2.973 -0.563 1.00 92.25 108 ILE A N 1
ATOM 844 C CA . ILE A 1 108 ? 5.613 -4.042 -1.572 1.00 92.25 108 ILE A CA 1
ATOM 845 C C . ILE A 1 108 ? 6.824 -3.992 -2.510 1.00 92.25 108 ILE A C 1
ATOM 847 O O . ILE A 1 108 ? 7.513 -4.997 -2.695 1.00 92.25 108 ILE A O 1
ATOM 851 N N . PHE A 1 109 ? 7.133 -2.810 -3.050 1.00 94.62 109 PHE A N 1
ATOM 852 C CA . PHE A 1 109 ? 8.283 -2.633 -3.932 1.00 94.62 109 PHE A CA 1
ATOM 853 C C . PHE A 1 109 ? 9.609 -2.999 -3.244 1.00 94.62 109 PHE A C 1
ATOM 855 O O . PHE A 1 109 ? 10.402 -3.760 -3.798 1.00 94.62 109 PHE A O 1
ATOM 862 N N . ASN A 1 110 ? 9.845 -2.509 -2.022 1.00 93.19 110 ASN A N 1
ATOM 863 C CA . ASN A 1 110 ? 11.074 -2.784 -1.273 1.00 93.19 110 ASN A CA 1
ATOM 864 C C . ASN A 1 110 ? 11.236 -4.278 -0.952 1.00 93.19 110 ASN A C 1
ATOM 866 O O . ASN A 1 110 ? 12.340 -4.803 -1.074 1.00 93.19 110 ASN A O 1
ATOM 870 N N . ASN A 1 111 ? 10.152 -4.975 -0.603 1.00 91.19 111 ASN A N 1
ATOM 871 C CA . ASN A 1 111 ? 10.182 -6.412 -0.312 1.00 91.19 111 ASN A CA 1
ATOM 872 C C . ASN A 1 111 ? 10.589 -7.244 -1.535 1.00 91.19 111 ASN A C 1
ATOM 874 O O . ASN A 1 111 ? 11.207 -8.300 -1.400 1.00 91.19 111 ASN A O 1
ATOM 878 N N . ARG A 1 112 ? 10.277 -6.759 -2.741 1.00 90.62 112 ARG A N 1
ATOM 879 C CA . ARG A 1 112 ? 10.653 -7.397 -4.008 1.00 90.62 112 ARG A CA 1
ATOM 880 C C . ARG A 1 112 ? 11.979 -6.886 -4.573 1.00 90.62 112 ARG A C 1
ATOM 882 O O . ARG A 1 112 ? 12.487 -7.488 -5.517 1.00 90.62 112 ARG A O 1
ATOM 889 N N . HIS A 1 113 ? 12.567 -5.835 -3.999 1.00 91.62 113 HIS A N 1
ATOM 890 C CA . HIS A 1 113 ? 13.731 -5.142 -4.557 1.00 91.62 113 HIS A CA 1
ATOM 891 C C . HIS A 1 113 ? 14.907 -6.080 -4.832 1.00 91.62 113 HIS A C 1
ATOM 893 O O . HIS A 1 113 ? 15.415 -6.104 -5.946 1.00 91.62 113 HIS A O 1
ATOM 899 N N . THR A 1 114 ? 15.302 -6.898 -3.852 1.00 92.12 114 THR A N 1
ATOM 900 C CA . THR A 1 114 ? 16.418 -7.849 -3.998 1.00 92.12 114 THR A CA 1
ATOM 901 C C . THR A 1 114 ? 16.188 -8.837 -5.139 1.00 92.12 114 THR A C 1
ATOM 903 O O . THR A 1 114 ? 17.110 -9.179 -5.873 1.00 92.12 114 THR A O 1
ATOM 906 N N . PHE A 1 115 ? 14.950 -9.298 -5.316 1.00 90.06 115 PHE A N 1
ATOM 907 C CA . PHE A 1 115 ? 14.630 -10.252 -6.371 1.00 90.06 115 PHE A CA 1
ATOM 908 C C . PHE A 1 115 ? 14.594 -9.584 -7.749 1.00 90.06 115 PHE A C 1
ATOM 910 O O . PHE A 1 115 ? 15.107 -10.137 -8.725 1.00 90.06 115 PHE A O 1
ATOM 917 N N . LEU A 1 116 ? 14.048 -8.367 -7.816 1.00 92.00 116 LEU A N 1
ATOM 918 C CA . LEU A 1 116 ? 14.037 -7.550 -9.023 1.00 92.00 116 LEU A CA 1
ATOM 919 C C . LEU A 1 116 ? 15.461 -7.179 -9.456 1.00 92.00 116 LEU A C 1
ATOM 921 O O . LEU A 1 116 ? 15.798 -7.337 -10.627 1.00 92.00 116 LEU A O 1
ATOM 925 N N . SER A 1 117 ? 16.331 -6.768 -8.533 1.00 92.69 117 SER A N 1
ATOM 926 C CA . SER A 1 117 ? 17.710 -6.405 -8.870 1.00 92.69 117 SER A CA 1
ATOM 927 C C . SER A 1 117 ? 18.539 -7.594 -9.350 1.00 92.69 117 SER A C 1
ATOM 929 O O . SER A 1 117 ? 19.469 -7.420 -10.137 1.00 92.69 117 SER A O 1
ATOM 931 N N . GLN A 1 118 ? 18.186 -8.818 -8.957 1.00 91.75 118 GLN A N 1
ATOM 932 C CA . GLN A 1 118 ? 18.850 -10.038 -9.420 1.00 91.75 118 GLN A CA 1
ATOM 933 C C . GLN A 1 118 ? 18.314 -10.546 -10.762 1.00 91.75 118 GLN A C 1
ATOM 935 O O . GLN A 1 118 ? 19.105 -11.029 -11.577 1.00 91.75 118 GLN A O 1
ATOM 940 N N . SER A 1 119 ? 17.010 -10.406 -11.003 1.00 91.69 119 SER A N 1
ATOM 941 C CA . SER A 1 119 ? 16.316 -11.120 -12.085 1.00 91.69 119 SER A CA 1
ATOM 942 C C . SER A 1 119 ? 15.900 -10.237 -13.261 1.00 91.69 119 SER A C 1
ATOM 944 O O . SER A 1 119 ? 15.667 -10.760 -14.349 1.00 91.69 119 SER A O 1
ATOM 946 N N . LEU A 1 120 ? 15.806 -8.913 -13.078 1.00 90.69 120 LEU A N 1
ATOM 947 C CA . LEU A 1 120 ? 15.375 -8.018 -14.151 1.00 90.69 120 LEU A CA 1
ATOM 948 C C . LEU A 1 120 ? 16.330 -8.072 -15.345 1.00 90.69 120 LEU A C 1
ATOM 950 O O . LEU A 1 120 ? 17.540 -7.847 -15.230 1.00 90.69 120 LEU A O 1
ATOM 954 N N . CYS A 1 121 ? 15.743 -8.332 -16.508 1.00 86.75 121 CYS A N 1
ATOM 955 C CA . CYS A 1 121 ? 16.407 -8.269 -17.801 1.00 86.75 121 CYS A CA 1
ATOM 956 C C . CYS A 1 121 ? 15.963 -7.015 -18.558 1.00 86.75 121 CYS A C 1
ATOM 958 O O . CYS A 1 121 ? 14.818 -6.592 -18.420 1.00 86.75 121 CYS A O 1
ATOM 960 N N . ASP A 1 122 ? 16.868 -6.461 -19.368 1.00 90.31 122 ASP A N 1
ATOM 961 C CA . ASP A 1 122 ? 16.614 -5.310 -20.244 1.00 90.31 122 ASP A CA 1
ATOM 962 C C . ASP A 1 122 ? 16.120 -4.040 -19.517 1.00 90.31 122 ASP A C 1
ATOM 964 O O . ASP A 1 122 ? 15.074 -3.468 -19.824 1.00 90.31 122 ASP A O 1
ATOM 968 N N . SER A 1 123 ? 16.891 -3.572 -18.526 1.00 94.19 123 SER A N 1
ATOM 969 C CA . SER A 1 123 ? 16.544 -2.384 -17.729 1.00 94.19 123 SER A CA 1
ATOM 970 C C . SER A 1 123 ? 16.306 -1.129 -18.575 1.00 94.19 123 SER A C 1
ATOM 972 O O . SER A 1 123 ? 15.457 -0.303 -18.241 1.00 94.19 123 SER A O 1
ATOM 974 N N . VAL A 1 124 ? 17.052 -0.979 -19.672 1.00 94.19 124 VAL A N 1
ATOM 975 C CA . VAL A 1 124 ? 16.917 0.156 -20.592 1.00 94.19 124 VAL A CA 1
ATOM 976 C C . VAL A 1 124 ? 15.635 0.038 -21.418 1.00 94.19 124 VAL A C 1
ATOM 978 O O . VAL A 1 124 ? 14.896 1.018 -21.508 1.00 94.19 124 VAL A O 1
ATOM 981 N N . GLY A 1 125 ? 15.330 -1.138 -21.978 1.00 95.06 125 GLY A N 1
ATOM 982 C CA . GLY A 1 125 ? 14.070 -1.373 -22.686 1.00 95.06 125 GLY A CA 1
ATOM 983 C C . GLY A 1 125 ? 12.855 -1.160 -21.785 1.00 95.06 125 GLY A C 1
ATOM 984 O O . GLY A 1 125 ? 11.919 -0.455 -22.167 1.00 95.06 125 GLY A O 1
ATOM 985 N N . ILE A 1 126 ? 12.910 -1.654 -20.543 1.00 96.06 126 ILE A N 1
ATOM 986 C CA . ILE A 1 126 ? 11.870 -1.397 -19.537 1.00 96.06 126 ILE A CA 1
ATOM 987 C C . ILE A 1 126 ? 11.712 0.106 -19.290 1.00 96.06 126 ILE A C 1
ATOM 989 O O . ILE A 1 126 ? 10.586 0.599 -19.289 1.00 96.06 126 ILE A O 1
ATOM 993 N N . ALA A 1 127 ? 12.805 0.857 -19.113 1.00 96.94 127 ALA A N 1
ATOM 994 C CA . ALA A 1 127 ? 12.728 2.300 -18.882 1.00 96.94 127 ALA A CA 1
ATOM 995 C C . ALA A 1 127 ? 11.994 3.033 -20.021 1.00 96.94 127 ALA A C 1
ATOM 997 O O . ALA A 1 127 ? 11.164 3.903 -19.755 1.00 96.94 127 ALA A O 1
ATOM 998 N N . TRP A 1 128 ? 12.242 2.649 -21.277 1.00 97.38 128 TRP A N 1
ATOM 999 C CA . TRP A 1 128 ? 11.542 3.214 -22.434 1.00 97.38 128 TRP A CA 1
ATOM 1000 C C . TRP A 1 128 ? 10.057 2.848 -22.482 1.00 97.38 128 TRP A C 1
ATOM 1002 O O . TRP A 1 128 ? 9.235 3.712 -22.789 1.00 97.38 128 TRP A O 1
ATOM 1012 N N . LEU A 1 129 ? 9.691 1.611 -22.136 1.00 97.12 129 LEU A N 1
ATOM 1013 C CA . LEU A 1 129 ? 8.284 1.206 -22.038 1.00 97.12 129 LEU A CA 1
ATOM 1014 C C . LEU A 1 129 ? 7.553 1.987 -20.938 1.00 97.12 129 LEU A C 1
ATOM 1016 O O . LEU A 1 129 ? 6.453 2.485 -21.156 1.00 97.12 129 LEU A O 1
ATOM 1020 N N . LEU A 1 130 ? 8.186 2.184 -19.780 1.00 97.19 130 LEU A N 1
ATOM 1021 C CA . LEU A 1 130 ? 7.608 2.976 -18.689 1.00 97.19 130 LEU A CA 1
ATOM 1022 C C . LEU A 1 130 ? 7.485 4.467 -19.040 1.00 97.19 130 LEU A C 1
ATOM 1024 O O . LEU A 1 130 ? 6.578 5.143 -18.554 1.00 97.19 130 LEU A O 1
ATOM 1028 N N . TYR A 1 131 ? 8.378 4.992 -19.881 1.00 97.31 131 TYR A N 1
ATOM 1029 C CA . TYR A 1 131 ? 8.239 6.333 -20.449 1.00 97.31 131 TYR A CA 1
ATOM 1030 C C . TYR A 1 131 ? 7.057 6.421 -21.421 1.00 97.31 131 TYR A C 1
ATOM 1032 O O . TYR A 1 131 ? 6.285 7.378 -21.355 1.00 97.31 131 TYR A O 1
ATOM 1040 N N . ALA A 1 132 ? 6.863 5.409 -22.274 1.00 96.69 132 ALA A N 1
ATOM 1041 C CA . ALA A 1 132 ? 5.707 5.335 -23.168 1.00 96.69 132 ALA A CA 1
ATOM 1042 C C . ALA A 1 132 ? 4.377 5.297 -22.388 1.00 96.69 132 ALA A C 1
ATOM 1044 O O . ALA A 1 132 ? 3.429 5.992 -22.753 1.00 96.69 132 ALA A O 1
ATOM 1045 N N . GLU A 1 133 ? 4.349 4.591 -21.254 1.00 96.44 133 GLU A N 1
ATOM 1046 C CA . GLU A 1 133 ? 3.229 4.561 -20.299 1.00 96.44 133 GLU A CA 1
ATOM 1047 C C . GLU A 1 133 ? 3.099 5.838 -19.441 1.00 96.44 133 GLU A C 1
ATOM 1049 O O . GLU A 1 133 ? 2.263 5.911 -18.540 1.00 96.44 133 GLU A O 1
ATOM 1054 N N . ARG A 1 134 ? 3.920 6.869 -19.699 1.00 95.19 134 ARG A N 1
ATOM 1055 C CA . ARG A 1 134 ? 3.952 8.150 -18.965 1.00 95.19 134 ARG A CA 1
ATOM 1056 C C . ARG A 1 134 ? 4.214 8.010 -17.462 1.00 95.19 134 ARG A C 1
ATOM 1058 O O . ARG A 1 134 ? 3.910 8.925 -16.698 1.00 95.19 134 ARG A O 1
ATOM 1065 N N . MET A 1 135 ? 4.782 6.885 -17.032 1.00 96.31 135 MET A N 1
ATOM 1066 C CA . MET A 1 135 ? 5.179 6.676 -15.642 1.00 96.31 135 MET A CA 1
ATOM 1067 C C . MET A 1 135 ? 6.533 7.330 -15.351 1.00 96.31 135 MET A C 1
ATOM 1069 O O . MET A 1 135 ? 6.709 7.926 -14.290 1.00 96.31 135 MET A O 1
ATOM 1073 N N . LEU A 1 136 ? 7.492 7.220 -16.275 1.00 97.06 136 LEU A N 1
ATOM 1074 C CA . LEU A 1 136 ? 8.817 7.831 -16.143 1.00 97.06 136 LEU A CA 1
ATOM 1075 C C . LEU A 1 136 ? 8.948 9.090 -17.003 1.00 97.06 136 LEU A C 1
ATOM 1077 O O . LEU A 1 136 ? 8.348 9.206 -18.069 1.00 97.06 136 LEU A O 1
ATOM 1081 N N . THR A 1 137 ? 9.786 10.024 -16.554 1.00 96.69 137 THR A N 1
ATOM 1082 C CA . THR A 1 137 ? 10.196 11.199 -17.335 1.00 96.69 137 THR A CA 1
ATOM 1083 C C . THR A 1 137 ? 11.399 10.877 -18.221 1.00 96.69 137 THR A C 1
ATOM 1085 O O . THR A 1 137 ? 12.134 9.917 -17.982 1.00 96.69 137 THR A O 1
ATOM 1088 N N . GLN A 1 138 ? 11.657 11.718 -19.225 1.00 96.25 138 GLN A N 1
ATOM 1089 C CA . GLN A 1 138 ? 12.847 11.583 -20.072 1.00 96.25 138 GLN A CA 1
ATOM 1090 C C . GLN A 1 138 ? 14.151 11.680 -19.258 1.00 96.25 138 GLN A C 1
ATOM 1092 O O . GLN A 1 138 ? 15.123 10.980 -19.546 1.00 96.25 138 GLN A O 1
ATOM 1097 N N . GLU A 1 139 ? 14.165 12.510 -18.213 1.00 96.50 139 GLU A N 1
ATOM 1098 C CA . GLU A 1 139 ? 15.284 12.618 -17.275 1.00 96.50 139 GLU A CA 1
ATOM 1099 C C . GLU A 1 139 ? 15.521 11.297 -16.528 1.00 96.50 139 GLU A C 1
ATOM 1101 O O . GLU A 1 139 ? 16.655 10.825 -16.447 1.00 96.50 139 GLU A O 1
ATOM 1106 N N . ALA A 1 140 ? 14.456 10.655 -16.035 1.00 96.19 140 ALA A N 1
ATOM 1107 C CA . ALA A 1 140 ? 14.548 9.355 -15.375 1.00 96.19 140 ALA A CA 1
ATOM 1108 C C . ALA A 1 140 ? 15.101 8.273 -16.317 1.00 96.19 140 ALA A C 1
ATOM 1110 O O . ALA A 1 140 ? 16.019 7.549 -15.938 1.00 96.19 140 ALA A O 1
ATOM 1111 N N . VAL A 1 141 ? 14.621 8.210 -17.564 1.00 96.88 141 VAL A N 1
ATOM 1112 C CA . VAL A 1 141 ? 15.170 7.294 -18.582 1.00 96.88 141 VAL A CA 1
ATOM 1113 C C . VAL A 1 141 ? 16.650 7.576 -18.845 1.00 96.88 141 VAL A C 1
ATOM 1115 O O . VAL A 1 141 ? 17.458 6.650 -18.892 1.00 96.88 141 VAL A O 1
ATOM 1118 N N . SER A 1 142 ? 17.032 8.850 -18.957 1.00 95.94 142 SER A N 1
ATOM 1119 C CA . SER A 1 142 ? 18.426 9.245 -19.191 1.00 95.94 142 SER A CA 1
ATOM 1120 C C . SER A 1 142 ? 19.341 8.805 -18.048 1.00 95.94 142 SER A C 1
ATOM 1122 O O . SER A 1 142 ? 20.452 8.348 -18.310 1.00 95.94 142 SER A O 1
ATOM 1124 N N . ARG A 1 143 ? 18.878 8.854 -16.789 1.00 95.62 143 ARG A N 1
ATOM 1125 C CA . ARG A 1 143 ? 19.617 8.305 -15.635 1.00 95.62 143 ARG A CA 1
ATOM 1126 C C . ARG A 1 143 ? 19.850 6.795 -15.754 1.00 95.62 143 ARG A C 1
ATOM 1128 O O . ARG A 1 143 ? 20.940 6.334 -15.440 1.00 95.62 143 ARG A O 1
ATOM 1135 N N . VAL A 1 144 ? 18.875 6.033 -16.256 1.00 95.62 144 VAL A N 1
ATOM 1136 C CA . VAL A 1 144 ? 19.027 4.580 -16.470 1.00 95.62 144 VAL A CA 1
ATOM 1137 C C . VAL A 1 144 ? 19.992 4.275 -17.619 1.00 95.62 144 VAL A C 1
ATOM 1139 O O . VAL A 1 144 ? 20.854 3.414 -17.479 1.00 95.62 144 VAL A O 1
ATOM 1142 N N . VAL A 1 145 ? 19.881 4.990 -18.743 1.00 93.56 145 VAL A N 1
ATOM 1143 C CA . VAL A 1 145 ? 20.733 4.785 -19.932 1.00 93.56 145 VAL A CA 1
ATOM 1144 C C . VAL A 1 145 ? 22.185 5.186 -19.665 1.00 93.56 145 VAL A C 1
ATOM 1146 O O . VAL A 1 145 ? 23.106 4.514 -20.124 1.00 93.56 145 VAL A O 1
ATOM 1149 N N . SER A 1 146 ? 22.388 6.283 -18.931 1.00 91.75 146 SER A N 1
ATOM 1150 C CA . SER A 1 146 ? 23.715 6.806 -18.581 1.00 91.75 146 SER A CA 1
ATOM 1151 C C . SER A 1 146 ? 24.380 6.072 -17.419 1.00 91.75 146 SER A C 1
ATOM 1153 O O . SER A 1 146 ? 25.580 6.256 -17.196 1.00 91.75 146 SER A O 1
ATOM 1155 N N . ALA A 1 147 ? 23.637 5.231 -16.690 1.00 89.81 147 ALA A N 1
ATOM 1156 C CA . ALA A 1 147 ? 24.232 4.340 -15.711 1.00 89.81 147 ALA A CA 1
ATOM 1157 C C . ALA A 1 147 ? 25.306 3.495 -16.406 1.00 89.81 147 ALA A C 1
ATOM 1159 O O . ALA A 1 147 ? 25.101 3.007 -17.519 1.00 89.81 147 ALA A O 1
ATOM 1160 N N . ASN A 1 148 ? 26.463 3.365 -15.747 1.00 79.69 148 ASN A N 1
ATOM 1161 C CA . ASN A 1 148 ? 27.612 2.604 -16.239 1.00 79.69 148 ASN A CA 1
ATOM 1162 C C . ASN A 1 148 ? 27.130 1.305 -16.917 1.00 79.69 148 ASN A C 1
ATOM 1164 O O . ASN A 1 148 ? 26.281 0.634 -16.328 1.00 79.69 148 ASN A O 1
ATOM 1168 N N . PRO A 1 149 ? 27.651 0.948 -18.110 1.00 76.12 149 PRO A N 1
ATOM 1169 C CA . PRO A 1 149 ? 27.104 -0.101 -18.981 1.00 76.12 149 PRO A CA 1
ATOM 1170 C C . PRO A 1 149 ? 27.027 -1.504 -18.360 1.00 76.12 149 PRO A C 1
ATOM 1172 O O . PRO A 1 149 ? 26.575 -2.442 -19.014 1.00 76.12 149 PRO A O 1
ATOM 1175 N N . SER A 1 150 ? 27.464 -1.685 -17.113 1.00 86.00 150 SER A N 1
ATOM 1176 C CA . SER A 1 150 ? 27.203 -2.909 -16.376 1.00 86.00 150 SER A CA 1
ATOM 1177 C C . SER A 1 150 ? 25.702 -3.099 -16.116 1.00 86.00 150 SER A C 1
ATOM 1179 O O . SER A 1 150 ? 24.981 -2.224 -15.630 1.00 86.00 150 SER A O 1
ATOM 1181 N N . VAL A 1 151 ? 25.238 -4.314 -16.399 1.00 85.50 151 VAL A N 1
ATOM 1182 C CA . VAL A 1 151 ? 23.842 -4.723 -16.203 1.00 85.50 151 VAL A CA 1
ATOM 1183 C C . VAL A 1 151 ? 23.340 -4.466 -14.766 1.00 85.50 151 VAL A C 1
ATOM 1185 O O . VAL A 1 151 ? 22.234 -3.945 -14.625 1.00 85.50 151 VAL A O 1
ATOM 1188 N N . PRO A 1 152 ? 24.105 -4.750 -13.688 1.00 89.19 152 PRO A N 1
ATOM 1189 C CA . PRO A 1 152 ? 23.646 -4.476 -12.324 1.00 89.19 152 PRO A CA 1
ATOM 1190 C C . PRO A 1 152 ? 23.399 -2.988 -12.055 1.00 89.19 152 PRO A C 1
ATOM 1192 O O . PRO A 1 152 ? 22.399 -2.639 -11.434 1.00 89.19 152 PRO A O 1
ATOM 1195 N N . ASN A 1 153 ? 24.255 -2.103 -12.575 1.00 90.19 153 ASN A N 1
ATOM 1196 C CA . ASN A 1 153 ? 24.114 -0.664 -12.351 1.00 90.19 153 ASN A CA 1
ATOM 1197 C C . ASN A 1 153 ? 22.865 -0.110 -13.043 1.00 90.19 153 ASN A C 1
ATOM 1199 O O . ASN A 1 153 ? 22.156 0.711 -12.467 1.00 90.19 153 ASN A O 1
ATOM 1203 N N . GLN A 1 154 ? 22.550 -0.596 -14.247 1.00 93.50 154 GLN A N 1
ATOM 1204 C CA . GLN A 1 154 ? 21.325 -0.214 -14.952 1.00 93.50 154 GLN A CA 1
ATOM 1205 C C . GLN A 1 154 ? 20.061 -0.724 -14.247 1.00 93.50 154 GLN A C 1
ATOM 1207 O O . GLN A 1 154 ? 19.051 -0.023 -14.228 1.00 93.50 154 GLN A O 1
ATOM 1212 N N . ARG A 1 155 ? 20.091 -1.927 -13.651 1.00 94.31 155 ARG A N 1
ATOM 1213 C CA . ARG A 1 155 ? 18.971 -2.437 -12.835 1.00 94.31 155 ARG A CA 1
ATOM 1214 C C . ARG A 1 155 ? 18.736 -1.574 -11.603 1.00 94.31 155 ARG A C 1
ATOM 1216 O O . ARG A 1 155 ? 17.607 -1.163 -11.372 1.00 94.31 155 ARG A O 1
ATOM 1223 N N . GLU A 1 156 ? 19.784 -1.274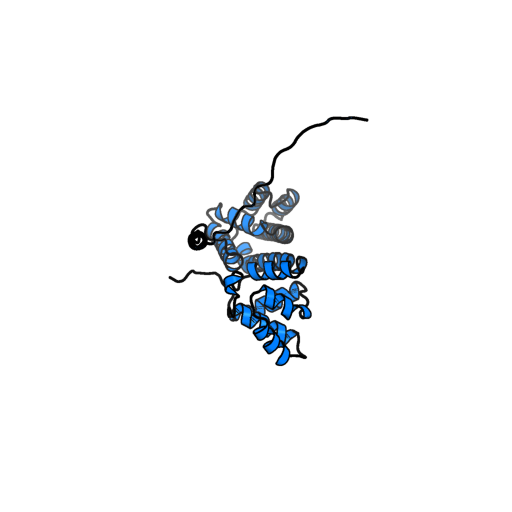 -10.844 1.00 95.06 156 GLU A N 1
ATOM 1224 C CA . GLU A 1 156 ? 19.671 -0.434 -9.647 1.00 95.06 156 GLU A CA 1
ATOM 1225 C C . GLU A 1 156 ? 19.207 0.987 -9.995 1.00 95.06 156 GLU A C 1
ATOM 1227 O O . GLU A 1 156 ? 18.333 1.540 -9.324 1.00 95.06 156 GLU A O 1
ATOM 1232 N N . ALA A 1 157 ? 19.706 1.558 -11.097 1.00 96.06 157 ALA A N 1
ATOM 1233 C CA . ALA A 1 157 ? 19.228 2.842 -11.600 1.00 96.06 157 ALA A CA 1
ATOM 1234 C C . ALA A 1 157 ? 17.734 2.790 -11.966 1.00 96.06 157 ALA A C 1
ATOM 1236 O O . ALA A 1 157 ? 16.979 3.674 -11.561 1.00 96.06 157 ALA A O 1
ATOM 1237 N N . LEU A 1 158 ? 17.285 1.739 -12.668 1.00 97.12 158 LEU A N 1
ATOM 1238 C CA . LEU A 1 158 ? 15.871 1.535 -12.995 1.00 97.12 158 LEU A CA 1
ATOM 1239 C C . LEU A 1 158 ? 15.009 1.422 -11.730 1.00 97.12 158 LEU A C 1
ATOM 1241 O O . LEU A 1 158 ? 13.987 2.095 -11.613 1.00 97.12 158 LEU A O 1
ATOM 1245 N N . LEU A 1 159 ? 15.417 0.592 -10.770 1.00 96.81 159 LEU A N 1
ATOM 1246 C CA . LEU A 1 159 ? 14.668 0.387 -9.530 1.00 96.81 159 LEU A CA 1
ATOM 1247 C C . LEU A 1 159 ? 14.591 1.661 -8.688 1.00 96.81 159 LEU A C 1
ATOM 1249 O O . LEU A 1 159 ? 13.548 1.944 -8.097 1.00 96.81 159 LEU A O 1
ATOM 1253 N N . THR A 1 160 ? 15.647 2.472 -8.701 1.00 96.81 160 THR A N 1
ATOM 1254 C CA . THR A 1 160 ? 15.660 3.781 -8.043 1.00 96.81 160 THR A CA 1
ATOM 1255 C C . THR A 1 160 ? 14.626 4.721 -8.663 1.00 96.81 160 THR A C 1
ATOM 1257 O O . THR A 1 160 ? 13.783 5.255 -7.940 1.00 96.81 160 THR A O 1
ATOM 1260 N N . VAL A 1 161 ? 14.611 4.878 -9.994 1.00 97.50 161 VAL A N 1
ATOM 1261 C CA . VAL A 1 161 ? 13.646 5.784 -10.649 1.00 97.50 161 VAL A CA 1
ATOM 1262 C C . VAL A 1 161 ? 12.203 5.283 -10.558 1.00 97.50 161 VAL A C 1
ATOM 1264 O O . VAL A 1 161 ? 11.277 6.084 -10.437 1.00 97.50 161 VAL A O 1
ATOM 1267 N N . VAL A 1 162 ? 11.989 3.963 -10.551 1.00 97.12 162 VAL A N 1
ATOM 1268 C CA . VAL A 1 162 ? 10.668 3.366 -10.307 1.00 97.12 162 VAL A CA 1
ATOM 1269 C C . VAL A 1 162 ? 10.195 3.683 -8.890 1.00 97.12 162 VAL A C 1
ATOM 1271 O O . VAL A 1 162 ? 9.055 4.108 -8.710 1.00 97.12 162 VAL A O 1
ATOM 1274 N N . LYS A 1 163 ? 11.061 3.540 -7.882 1.00 96.25 163 LYS A N 1
ATOM 1275 C CA . LYS A 1 163 ? 10.727 3.864 -6.490 1.00 96.25 163 LYS A CA 1
ATOM 1276 C C . LYS A 1 163 ? 10.326 5.330 -6.316 1.00 96.25 163 LYS A C 1
ATOM 1278 O O . LYS A 1 163 ? 9.328 5.606 -5.652 1.00 96.25 163 LYS A O 1
ATOM 1283 N N . GLU A 1 164 ? 11.056 6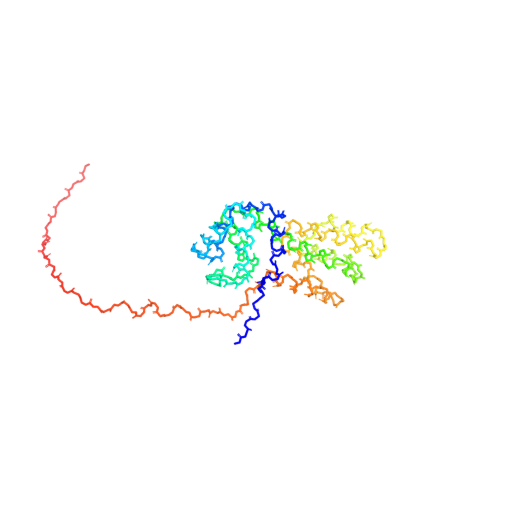.251 -6.942 1.00 95.69 164 GLU A N 1
ATOM 1284 C CA . GLU A 1 164 ? 10.718 7.683 -6.967 1.00 95.69 164 GLU A CA 1
ATOM 1285 C C . GLU A 1 164 ? 9.344 7.934 -7.625 1.00 95.69 164 GLU A C 1
ATOM 1287 O O . GLU A 1 164 ? 8.524 8.700 -7.113 1.00 95.69 164 GLU A O 1
ATOM 1292 N N . ALA A 1 165 ? 9.032 7.241 -8.725 1.00 95.88 165 ALA A N 1
ATOM 1293 C CA . ALA A 1 165 ? 7.728 7.346 -9.384 1.00 95.88 165 ALA A CA 1
ATOM 1294 C C . ALA A 1 165 ? 6.572 6.794 -8.521 1.00 95.88 165 ALA A C 1
ATOM 1296 O O . ALA A 1 165 ? 5.464 7.329 -8.552 1.00 95.88 165 ALA A O 1
ATOM 1297 N N . VAL A 1 166 ? 6.809 5.749 -7.721 1.00 94.69 166 VAL A N 1
ATOM 1298 C CA . VAL A 1 166 ? 5.817 5.197 -6.770 1.00 94.69 166 VAL A CA 1
ATOM 1299 C C . VAL A 1 166 ? 5.572 6.140 -5.587 1.00 94.69 166 VAL A C 1
ATOM 1301 O O . VAL A 1 166 ? 4.454 6.230 -5.073 1.00 94.69 166 VAL A O 1
ATOM 1304 N N . GLN A 1 167 ? 6.596 6.884 -5.165 1.00 91.50 167 GLN A N 1
ATOM 1305 C CA . GLN A 1 167 ? 6.463 7.905 -4.123 1.00 91.50 167 GLN A CA 1
ATOM 1306 C C . GLN A 1 167 ? 5.595 9.087 -4.563 1.00 91.50 167 GLN A C 1
ATOM 1308 O O . GLN A 1 167 ? 4.916 9.679 -3.730 1.00 91.50 167 GLN A O 1
ATOM 1313 N N . THR A 1 168 ? 5.598 9.422 -5.853 1.00 91.50 168 THR A N 1
ATOM 1314 C CA . THR A 1 168 ? 4.844 10.565 -6.390 1.00 91.50 168 THR A CA 1
ATOM 1315 C C . THR A 1 168 ? 3.452 10.186 -6.890 1.00 91.50 168 THR A C 1
ATOM 1317 O O . THR A 1 168 ? 2.535 10.998 -6.798 1.00 91.50 168 THR A O 1
ATOM 1320 N N . ASN A 1 169 ? 3.259 8.959 -7.383 1.00 92.06 169 ASN A N 1
ATOM 1321 C CA . ASN A 1 169 ? 1.978 8.506 -7.914 1.00 92.06 169 ASN A CA 1
ATOM 1322 C C . ASN A 1 169 ? 1.681 7.044 -7.535 1.00 92.06 169 ASN A C 1
ATOM 1324 O O . ASN A 1 169 ? 2.458 6.126 -7.796 1.00 92.06 169 ASN A O 1
ATOM 1328 N N . THR A 1 170 ? 0.500 6.819 -6.952 1.00 89.56 170 THR A N 1
ATOM 1329 C CA . THR A 1 170 ? 0.054 5.495 -6.487 1.00 89.56 170 THR A CA 1
ATOM 1330 C C . THR A 1 170 ? -0.281 4.513 -7.615 1.00 89.56 170 THR A C 1
ATOM 1332 O O . THR A 1 170 ? -0.313 3.310 -7.366 1.00 89.56 170 THR A O 1
ATOM 1335 N N . SER A 1 171 ? -0.490 4.971 -8.858 1.00 92.19 171 SER A N 1
ATOM 1336 C CA . SER A 1 171 ? -0.679 4.074 -10.011 1.00 92.19 171 SER A CA 1
ATOM 1337 C C . SER A 1 171 ? 0.638 3.528 -10.568 1.00 92.19 171 SER A C 1
ATOM 1339 O O . SER A 1 171 ? 0.630 2.518 -11.268 1.00 92.19 171 SER A O 1
ATOM 1341 N N . SER A 1 172 ? 1.771 4.159 -10.246 1.00 95.19 172 SER A N 1
ATOM 1342 C CA . SER A 1 172 ? 3.075 3.841 -10.836 1.00 95.19 172 SER A CA 1
ATOM 1343 C C . SER A 1 172 ? 3.501 2.394 -10.596 1.00 95.19 172 SER A C 1
ATOM 1345 O O . SER A 1 172 ? 4.035 1.760 -11.499 1.00 95.19 172 SER A O 1
ATOM 1347 N N . LEU A 1 173 ? 3.234 1.830 -9.411 1.00 96.12 173 LEU A N 1
ATOM 1348 C CA . LEU A 1 173 ? 3.619 0.443 -9.126 1.00 96.12 173 LEU A CA 1
ATOM 1349 C C . LEU A 1 173 ? 2.806 -0.557 -9.963 1.00 96.12 173 LEU A C 1
ATOM 1351 O O . LEU A 1 173 ? 3.363 -1.534 -10.456 1.00 96.12 173 LEU A O 1
ATOM 1355 N N . HIS A 1 174 ? 1.513 -0.284 -10.171 1.00 95.12 174 HIS A N 1
ATOM 1356 C CA . HIS A 1 174 ? 0.670 -1.072 -11.071 1.00 95.12 174 HIS A CA 1
ATOM 1357 C C . HIS A 1 174 ? 1.155 -0.980 -12.518 1.00 95.12 174 HIS A C 1
ATOM 1359 O O . HIS A 1 174 ? 1.289 -2.007 -13.177 1.00 95.12 174 HIS A O 1
ATOM 1365 N N . THR A 1 175 ? 1.450 0.229 -13.006 1.00 96.81 175 THR A N 1
ATOM 1366 C CA . THR A 1 175 ? 1.991 0.432 -14.357 1.00 96.81 175 THR A CA 1
ATOM 1367 C C . THR A 1 175 ? 3.309 -0.314 -14.538 1.00 96.81 175 THR A C 1
ATOM 1369 O O . THR A 1 175 ? 3.471 -1.032 -15.522 1.00 96.81 175 THR A O 1
ATOM 1372 N N . PHE A 1 176 ? 4.217 -0.223 -13.563 1.00 97.44 176 PHE A N 1
ATOM 1373 C CA . PHE A 1 176 ? 5.475 -0.964 -13.576 1.00 97.44 176 PHE A CA 1
ATOM 1374 C C . PHE A 1 176 ? 5.249 -2.472 -13.680 1.00 97.44 176 PHE A C 1
ATOM 1376 O O . PHE A 1 176 ? 5.812 -3.122 -14.559 1.00 97.44 176 PHE A O 1
ATOM 1383 N N . ALA A 1 177 ? 4.384 -3.021 -12.828 1.00 96.38 177 ALA A N 1
ATOM 1384 C CA . ALA A 1 177 ? 4.080 -4.444 -12.825 1.00 96.38 177 ALA A CA 1
ATOM 1385 C C . ALA A 1 177 ? 3.442 -4.909 -14.148 1.00 96.38 177 ALA A C 1
ATOM 1387 O O . ALA A 1 177 ? 3.840 -5.938 -14.690 1.00 96.38 177 ALA A O 1
ATOM 1388 N N . ASN A 1 178 ? 2.529 -4.118 -14.720 1.00 96.12 178 ASN A N 1
ATOM 1389 C CA . ASN A 1 178 ? 1.924 -4.402 -16.022 1.00 96.12 178 ASN A CA 1
ATOM 1390 C C . ASN A 1 178 ? 2.960 -4.398 -17.151 1.00 96.12 178 ASN A C 1
ATOM 1392 O O . ASN A 1 178 ? 2.954 -5.309 -17.975 1.00 96.12 178 ASN A O 1
ATOM 1396 N N . VAL A 1 179 ? 3.882 -3.429 -17.172 1.00 96.69 179 VAL A N 1
ATOM 1397 C CA . VAL A 1 179 ? 4.982 -3.404 -18.149 1.00 96.69 179 VAL A CA 1
ATOM 1398 C C . VAL A 1 179 ? 5.853 -4.650 -18.013 1.00 96.69 179 VAL A C 1
ATOM 1400 O O . VAL A 1 179 ? 6.156 -5.280 -19.025 1.00 96.69 179 VAL A O 1
ATOM 1403 N N . LEU A 1 180 ? 6.190 -5.078 -16.791 1.00 95.88 180 LEU A N 1
ATOM 1404 C CA . LEU A 1 180 ? 6.911 -6.340 -16.590 1.00 95.88 180 LEU A CA 1
ATOM 1405 C C . LEU A 1 180 ? 6.135 -7.544 -17.148 1.00 95.88 180 LEU A C 1
ATOM 1407 O O . LEU A 1 180 ? 6.747 -8.416 -17.759 1.00 95.88 180 LEU A O 1
ATOM 1411 N N . CYS A 1 181 ? 4.805 -7.562 -17.021 1.00 95.25 181 CYS A N 1
ATOM 1412 C CA . CYS A 1 181 ? 3.949 -8.597 -17.608 1.00 95.25 181 CYS A CA 1
ATOM 1413 C C . CYS A 1 181 ? 3.921 -8.602 -19.144 1.00 95.25 181 CYS A C 1
ATOM 1415 O O . CYS A 1 181 ? 3.621 -9.636 -19.735 1.00 95.25 181 CYS A O 1
ATOM 1417 N N . THR A 1 182 ? 4.246 -7.491 -19.810 1.00 93.38 182 THR A N 1
ATOM 1418 C CA . THR A 1 182 ? 4.357 -7.469 -21.283 1.00 93.38 182 THR A CA 1
ATOM 1419 C C . THR A 1 182 ? 5.650 -8.105 -21.798 1.00 93.38 182 THR A C 1
ATOM 1421 O O . THR A 1 182 ? 5.730 -8.500 -22.960 1.00 93.38 182 THR A O 1
ATOM 1424 N N . ILE A 1 183 ? 6.660 -8.239 -20.934 1.00 90.69 183 ILE A N 1
ATOM 1425 C CA . ILE A 1 183 ? 7.968 -8.792 -21.275 1.00 90.69 183 ILE A CA 1
ATOM 1426 C C . ILE A 1 183 ? 7.985 -10.262 -20.865 1.00 90.69 183 ILE A C 1
ATOM 1428 O O . ILE A 1 183 ? 7.942 -10.582 -19.679 1.00 90.69 183 ILE A O 1
ATOM 1432 N N . SER A 1 184 ? 8.101 -11.170 -21.837 1.00 87.44 184 SER A N 1
ATOM 1433 C CA . SER A 1 184 ? 7.973 -12.622 -21.619 1.00 87.44 184 SER A CA 1
ATOM 1434 C C . SER A 1 184 ? 8.887 -13.181 -20.518 1.00 87.44 184 SER A C 1
ATOM 1436 O O . SER A 1 184 ? 8.494 -14.103 -19.806 1.00 87.44 184 SER A O 1
ATOM 1438 N N . THR A 1 185 ? 10.079 -12.609 -20.328 1.00 89.88 185 THR A N 1
ATOM 1439 C CA . THR A 1 185 ? 11.038 -13.029 -19.292 1.00 89.88 185 THR A CA 1
ATOM 1440 C C . THR A 1 185 ? 10.699 -12.521 -17.891 1.00 89.88 185 THR A C 1
ATOM 1442 O O . THR A 1 185 ? 11.176 -13.090 -16.915 1.00 89.88 185 THR A O 1
ATOM 1445 N N . ASN A 1 186 ? 9.892 -11.462 -17.777 1.00 90.94 186 ASN A N 1
ATOM 1446 C CA . ASN A 1 186 ? 9.596 -10.778 -16.516 1.00 90.94 186 ASN A CA 1
ATOM 1447 C C . ASN A 1 186 ? 8.136 -10.964 -16.067 1.00 90.94 186 ASN A C 1
ATOM 1449 O O . ASN A 1 186 ? 7.741 -10.391 -15.052 1.00 90.94 186 ASN A O 1
ATOM 1453 N N . VAL A 1 187 ? 7.342 -11.784 -16.769 1.00 93.56 187 VAL A N 1
ATOM 1454 C CA . VAL A 1 187 ? 5.915 -11.993 -16.463 1.00 93.56 187 VAL A CA 1
ATOM 1455 C C . VAL A 1 187 ? 5.692 -12.422 -15.018 1.00 93.56 187 VAL A C 1
ATOM 1457 O O . VAL A 1 187 ? 4.835 -11.868 -14.337 1.00 93.56 187 VAL A O 1
ATOM 1460 N N . SER A 1 188 ? 6.491 -13.364 -14.517 1.00 93.50 188 SER A N 1
ATOM 1461 C CA . SER A 1 188 ? 6.384 -13.826 -13.129 1.00 93.50 188 SER A CA 1
ATOM 1462 C C . SER A 1 188 ? 6.741 -12.737 -12.113 1.00 93.50 188 SER A C 1
ATOM 1464 O O . SER A 1 188 ? 6.150 -12.699 -11.036 1.00 93.50 188 SER A O 1
ATOM 1466 N N . LEU A 1 189 ? 7.663 -11.826 -12.454 1.00 93.50 189 LEU A N 1
ATOM 1467 C CA . LEU A 1 189 ? 8.024 -10.678 -11.616 1.00 93.50 189 LEU A CA 1
ATOM 1468 C C . LEU A 1 189 ? 6.869 -9.680 -11.538 1.00 93.50 189 LEU A C 1
ATOM 1470 O O . LEU A 1 189 ? 6.496 -9.261 -10.444 1.00 93.50 189 LEU A O 1
ATOM 1474 N N . GLY A 1 190 ? 6.295 -9.326 -12.691 1.00 94.38 190 GLY A N 1
ATOM 1475 C CA . GLY A 1 190 ? 5.143 -8.432 -12.771 1.00 94.38 190 GLY A CA 1
ATOM 1476 C C . GLY A 1 190 ? 3.929 -9.003 -12.045 1.00 94.38 190 GLY A C 1
ATOM 1477 O O . GLY A 1 190 ? 3.345 -8.326 -11.200 1.00 94.38 190 GLY A O 1
ATOM 1478 N N . GLN A 1 191 ? 3.609 -10.278 -12.285 1.00 94.75 191 GLN A N 1
ATOM 1479 C CA . GLN A 1 191 ? 2.468 -10.936 -11.653 1.00 94.75 191 GLN A CA 1
ATOM 1480 C C . GLN A 1 191 ? 2.620 -11.009 -10.133 1.00 94.75 191 GLN A C 1
ATOM 1482 O O . GLN A 1 191 ? 1.679 -10.684 -9.421 1.00 94.75 191 GLN A O 1
ATOM 1487 N N . ALA A 1 192 ? 3.810 -11.338 -9.621 1.00 94.19 192 ALA A N 1
ATOM 1488 C CA . ALA A 1 192 ? 4.046 -11.376 -8.181 1.00 94.19 192 ALA A CA 1
ATOM 1489 C C . ALA A 1 192 ? 3.829 -10.009 -7.504 1.00 94.19 192 ALA A C 1
ATOM 1491 O O . ALA A 1 192 ? 3.321 -9.951 -6.386 1.00 94.19 192 ALA A O 1
ATOM 1492 N N . ILE A 1 193 ? 4.179 -8.906 -8.180 1.00 94.69 193 ILE A N 1
ATOM 1493 C CA . ILE A 1 193 ? 3.892 -7.553 -7.683 1.00 94.69 193 ILE A CA 1
ATOM 1494 C C . ILE A 1 193 ? 2.384 -7.278 -7.721 1.00 94.69 193 ILE A C 1
ATOM 1496 O O . ILE A 1 193 ? 1.845 -6.747 -6.755 1.00 94.69 193 ILE A O 1
ATOM 1500 N N . LEU A 1 194 ? 1.691 -7.634 -8.808 1.00 93.94 194 LEU A N 1
ATOM 1501 C CA . LEU A 1 194 ? 0.236 -7.458 -8.912 1.00 93.94 194 LEU A CA 1
ATOM 1502 C C . LEU A 1 194 ? -0.514 -8.253 -7.840 1.00 93.94 194 LEU A C 1
ATOM 1504 O O . LEU A 1 194 ? -1.456 -7.726 -7.249 1.00 93.94 194 LEU A O 1
ATOM 1508 N N . ASP A 1 195 ? -0.075 -9.477 -7.555 1.00 91.44 195 ASP A N 1
ATOM 1509 C CA . ASP A 1 195 ? -0.646 -10.326 -6.512 1.00 91.44 195 ASP A CA 1
ATOM 1510 C C . ASP A 1 195 ? -0.465 -9.677 -5.133 1.00 91.44 195 ASP A C 1
ATOM 1512 O O . ASP A 1 195 ? -1.440 -9.546 -4.387 1.00 91.44 195 ASP A O 1
ATOM 1516 N N . ASP A 1 196 ? 0.735 -9.170 -4.827 1.00 90.88 196 ASP A N 1
ATOM 1517 C CA . ASP A 1 196 ? 0.997 -8.436 -3.585 1.00 90.88 196 ASP A CA 1
ATOM 1518 C C . ASP A 1 196 ? 0.136 -7.172 -3.482 1.00 90.88 196 ASP A C 1
ATOM 1520 O O . ASP A 1 196 ? -0.417 -6.896 -2.421 1.00 90.88 196 ASP A O 1
ATOM 1524 N N . ILE A 1 197 ? -0.028 -6.410 -4.569 1.00 90.25 197 ILE A N 1
ATOM 1525 C CA . ILE A 1 197 ? -0.913 -5.239 -4.561 1.00 90.25 197 ILE A CA 1
ATOM 1526 C C . ILE A 1 197 ? -2.359 -5.669 -4.303 1.00 90.25 197 ILE A C 1
ATOM 1528 O O . ILE A 1 197 ? -3.033 -5.069 -3.469 1.00 90.25 197 ILE A O 1
ATOM 1532 N N . SER A 1 198 ? -2.822 -6.736 -4.958 1.00 88.75 198 SER A N 1
ATOM 1533 C CA . SER A 1 198 ? -4.189 -7.247 -4.814 1.00 88.75 198 SER A CA 1
ATOM 1534 C C . SER A 1 198 ? -4.501 -7.761 -3.405 1.00 88.75 198 SER A C 1
ATOM 1536 O O . SER A 1 198 ? -5.667 -7.760 -3.000 1.00 88.75 198 SER A O 1
ATOM 1538 N N . LYS A 1 199 ? -3.479 -8.180 -2.641 1.00 83.44 199 LYS A N 1
ATOM 1539 C CA . LYS A 1 199 ? -3.612 -8.544 -1.222 1.00 83.44 199 LYS A CA 1
ATOM 1540 C C . LYS A 1 199 ? -4.111 -7.357 -0.394 1.00 83.44 199 LYS A C 1
ATOM 1542 O O . LYS A 1 199 ? -4.914 -7.546 0.512 1.00 83.44 199 LYS A O 1
ATOM 1547 N N . TYR A 1 200 ? -3.638 -6.153 -0.707 1.00 81.31 200 TYR A N 1
ATOM 1548 C CA . TYR A 1 200 ? -3.907 -4.942 0.069 1.00 81.31 200 TYR A CA 1
ATOM 1549 C C . TYR A 1 200 ? -5.008 -4.057 -0.532 1.00 81.31 200 TYR A C 1
ATOM 1551 O O . TYR A 1 200 ? -5.752 -3.432 0.220 1.00 81.31 200 TYR A O 1
ATOM 1559 N N . PHE A 1 201 ? -5.116 -4.031 -1.863 1.00 83.12 201 PHE A N 1
ATOM 1560 C CA . PHE A 1 201 ? -6.065 -3.226 -2.638 1.00 83.12 201 PHE A CA 1
ATOM 1561 C C . PHE A 1 201 ? 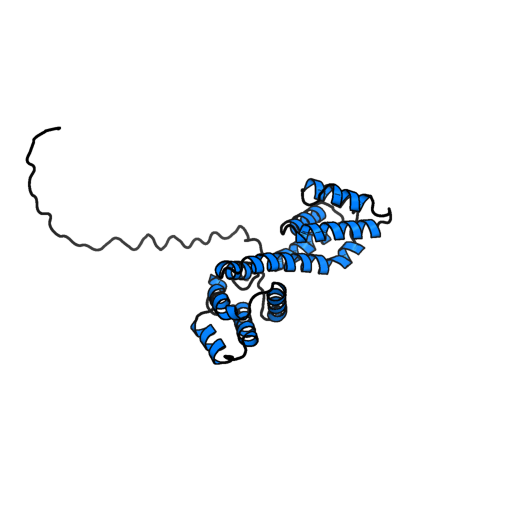-6.833 -4.132 -3.613 1.00 83.12 201 PHE A C 1
ATOM 1563 O O . PHE A 1 201 ? -6.537 -4.164 -4.815 1.00 83.12 201 PHE A O 1
ATOM 1570 N N . PRO A 1 202 ? -7.769 -4.956 -3.113 1.00 73.12 202 PRO A N 1
ATOM 1571 C CA . PRO A 1 202 ? -8.528 -5.864 -3.954 1.00 73.12 202 PRO A CA 1
ATOM 1572 C C . PRO A 1 202 ? -9.408 -5.068 -4.921 1.00 73.12 202 PRO A C 1
ATOM 1574 O O . PRO A 1 202 ? -10.270 -4.288 -4.520 1.00 73.12 202 PRO A O 1
ATOM 1577 N N . THR A 1 203 ? -9.239 -5.299 -6.223 1.00 66.12 203 THR A N 1
ATOM 1578 C CA . THR A 1 203 ? -10.194 -4.766 -7.195 1.00 66.12 203 THR A CA 1
ATOM 1579 C C . THR A 1 203 ? -11.555 -5.431 -6.972 1.00 66.12 203 THR A C 1
ATOM 1581 O O . THR A 1 203 ? -11.622 -6.653 -6.782 1.00 66.12 203 THR A O 1
ATOM 1584 N N . PRO A 1 204 ? -12.664 -4.670 -6.996 1.00 55.25 204 PRO A N 1
ATOM 1585 C CA . PRO A 1 204 ? -13.986 -5.269 -6.995 1.00 55.25 204 PRO A CA 1
ATOM 1586 C C . PRO A 1 204 ? -14.080 -6.217 -8.190 1.00 55.25 204 PRO A C 1
ATOM 1588 O O . PRO A 1 204 ? -13.968 -5.789 -9.340 1.00 55.25 204 PRO A O 1
ATOM 1591 N N . LYS A 1 205 ? -14.263 -7.518 -7.938 1.00 47.25 205 LYS A N 1
ATOM 1592 C CA . LYS A 1 205 ? -14.549 -8.468 -9.016 1.00 47.25 205 LYS A CA 1
ATOM 1593 C C . LYS A 1 205 ? -15.852 -8.017 -9.674 1.00 47.25 205 LYS A C 1
ATOM 1595 O O . LYS A 1 205 ? -16.911 -8.076 -9.050 1.00 47.25 205 LYS A O 1
ATOM 1600 N N . VAL A 1 206 ? -15.772 -7.542 -10.918 1.00 43.62 206 VAL A N 1
ATOM 1601 C CA . VAL A 1 206 ? -16.935 -7.235 -11.761 1.00 43.62 206 VAL A CA 1
ATOM 1602 C C . VAL A 1 206 ? -17.684 -8.548 -11.981 1.00 43.62 206 VAL A C 1
ATOM 1604 O O . VAL A 1 206 ? -17.328 -9.346 -12.842 1.00 43.62 206 VAL A O 1
ATOM 1607 N N . GLY A 1 207 ? -18.652 -8.826 -11.111 1.00 45.88 207 GLY A N 1
ATOM 1608 C CA . GLY A 1 207 ? -19.313 -10.126 -11.072 1.00 45.88 207 GLY A CA 1
ATOM 1609 C C . GLY A 1 207 ? -20.143 -10.374 -9.817 1.00 45.88 207 GLY A C 1
ATOM 1610 O O . GLY A 1 207 ? -20.144 -11.490 -9.319 1.00 45.88 207 GLY A O 1
ATOM 1611 N N . MET A 1 208 ? -20.821 -9.358 -9.279 1.00 42.47 208 MET A N 1
ATOM 1612 C CA . MET A 1 208 ? -21.997 -9.550 -8.423 1.00 42.47 208 MET A CA 1
ATOM 1613 C C . MET A 1 208 ? -22.756 -8.226 -8.328 1.00 42.47 208 MET A C 1
ATOM 1615 O O . MET A 1 208 ? -22.519 -7.394 -7.457 1.00 42.47 208 MET A O 1
ATOM 1619 N N . VAL A 1 209 ? -23.677 -8.015 -9.269 1.00 34.03 209 VAL A N 1
ATOM 1620 C CA . VAL A 1 209 ? -24.809 -7.122 -9.024 1.00 34.03 209 VAL A CA 1
ATOM 1621 C C . VAL A 1 209 ? -25.603 -7.796 -7.910 1.00 34.03 209 VAL A C 1
ATOM 1623 O O . VAL A 1 209 ? -26.219 -8.834 -8.136 1.00 34.03 209 VAL A O 1
ATOM 1626 N N . SER A 1 210 ? -25.523 -7.261 -6.691 1.00 37.44 210 SER A N 1
ATOM 1627 C CA . SER A 1 210 ? -26.426 -7.660 -5.614 1.00 37.44 210 SER A CA 1
ATOM 1628 C C . SER A 1 210 ? -27.818 -7.184 -6.002 1.00 37.44 210 SER A C 1
ATOM 1630 O O . SER A 1 210 ? -28.181 -6.020 -5.836 1.00 37.44 210 SER A O 1
ATOM 1632 N N . GLU A 1 211 ? -28.582 -8.090 -6.594 1.00 38.88 211 GLU A N 1
ATOM 1633 C CA . GLU A 1 211 ? -30.005 -7.944 -6.827 1.00 38.88 211 GLU A CA 1
ATOM 1634 C C . GLU A 1 211 ? -30.696 -7.986 -5.456 1.00 38.88 211 GLU A C 1
ATOM 1636 O O . GLU A 1 211 ? -31.061 -9.037 -4.943 1.00 38.88 211 GLU A O 1
ATOM 1641 N N . THR A 1 212 ? -30.757 -6.840 -4.774 1.00 40.38 212 THR A N 1
ATOM 1642 C CA . THR A 1 212 ? -31.428 -6.722 -3.462 1.00 40.38 212 THR A CA 1
ATOM 1643 C C . THR A 1 212 ? -32.144 -5.383 -3.284 1.00 40.38 212 THR A C 1
ATOM 1645 O O . THR A 1 212 ? -32.294 -4.874 -2.180 1.00 40.38 212 THR A O 1
ATOM 1648 N N . LEU A 1 213 ? -32.634 -4.817 -4.390 1.00 40.53 213 LEU A N 1
ATOM 1649 C CA . LEU A 1 213 ? -33.505 -3.635 -4.410 1.00 40.53 213 LEU A CA 1
ATOM 1650 C C . LEU A 1 213 ? -34.774 -3.881 -5.246 1.00 40.53 213 LEU A C 1
ATOM 1652 O O . LEU A 1 213 ? -35.155 -3.052 -6.066 1.00 40.53 213 LEU A O 1
ATOM 1656 N N . LYS A 1 214 ? -35.442 -5.029 -5.060 1.00 34.50 214 LYS A N 1
ATOM 1657 C CA . LYS A 1 214 ? -36.790 -5.255 -5.628 1.00 34.50 214 LYS A CA 1
ATOM 1658 C C . LYS A 1 214 ? -37.908 -5.449 -4.601 1.00 34.50 214 LYS A C 1
ATOM 1660 O O . LYS A 1 214 ? -39.061 -5.243 -4.962 1.00 34.50 214 LYS A O 1
ATOM 1665 N N . ASP A 1 215 ? -37.604 -5.652 -3.321 1.00 35.56 215 ASP A N 1
ATOM 1666 C CA . ASP A 1 215 ? -38.665 -5.917 -2.332 1.00 35.56 215 ASP A CA 1
ATOM 1667 C C . ASP A 1 215 ? -39.155 -4.677 -1.562 1.00 35.56 215 ASP A C 1
ATOM 1669 O O . ASP A 1 215 ? -40.096 -4.764 -0.780 1.00 35.56 215 ASP A O 1
ATOM 1673 N N . ALA A 1 216 ? -38.592 -3.490 -1.819 1.00 38.25 216 ALA A N 1
ATOM 1674 C CA . ALA A 1 216 ? -39.009 -2.253 -1.144 1.00 38.25 216 ALA A CA 1
ATOM 1675 C C . ALA A 1 216 ? -40.101 -1.445 -1.881 1.00 38.25 216 ALA A C 1
ATOM 1677 O O . ALA A 1 216 ? -40.548 -0.432 -1.353 1.00 38.25 216 ALA A O 1
ATOM 1678 N N . ILE A 1 217 ? -40.548 -1.859 -3.077 1.00 41.41 217 ILE A N 1
ATOM 1679 C CA . ILE A 1 217 ? -41.505 -1.071 -3.891 1.00 41.41 217 ILE A CA 1
ATOM 1680 C C . ILE A 1 217 ? -42.918 -1.693 -3.941 1.00 41.41 217 ILE A C 1
ATOM 1682 O O . ILE A 1 217 ? -43.864 -1.028 -4.350 1.00 41.41 217 ILE A O 1
ATOM 1686 N N . VAL A 1 218 ? -43.127 -2.926 -3.462 1.00 39.41 218 VAL A N 1
ATOM 1687 C CA . VAL A 1 218 ? -44.430 -3.617 -3.617 1.00 39.41 218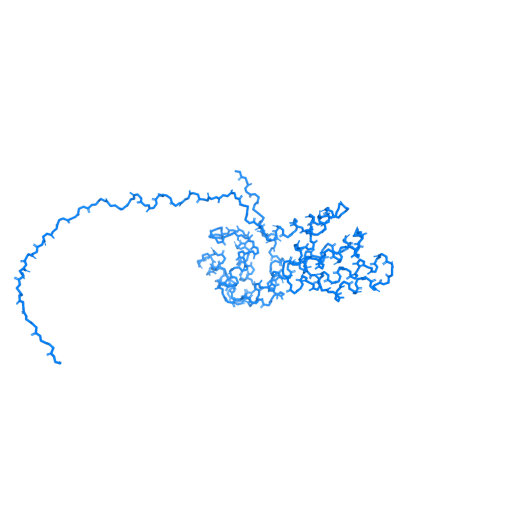 VAL A CA 1
ATOM 1688 C C . VAL A 1 218 ? -45.353 -3.526 -2.391 1.00 39.41 218 VAL A C 1
ATOM 1690 O O . VAL A 1 218 ? -46.527 -3.864 -2.496 1.00 39.41 218 VAL A O 1
ATOM 1693 N N . SER A 1 219 ? -44.907 -3.004 -1.244 1.00 41.81 219 SER A N 1
ATOM 1694 C CA . SER A 1 219 ? -45.726 -3.029 -0.017 1.00 41.81 219 SER A CA 1
ATOM 1695 C C . SER A 1 219 ? -46.007 -1.662 0.608 1.00 41.81 219 SER A C 1
ATOM 1697 O O . SER A 1 219 ? -45.941 -1.528 1.825 1.00 41.81 219 SER A O 1
ATOM 1699 N N . GLN A 1 220 ? -46.368 -0.656 -0.188 1.00 37.31 220 GLN A N 1
ATOM 1700 C CA . GLN A 1 220 ? -47.157 0.485 0.292 1.00 37.31 220 GLN A CA 1
ATOM 1701 C C . GLN A 1 220 ? -48.065 0.955 -0.843 1.00 37.31 220 GLN A C 1
ATOM 1703 O O . GLN A 1 220 ? -47.593 1.643 -1.736 1.00 37.31 220 GLN A O 1
ATOM 1708 N N . ASN A 1 221 ? -49.325 0.502 -0.851 1.00 37.22 221 ASN A N 1
ATOM 1709 C CA . ASN A 1 221 ? -50.507 1.253 -1.309 1.00 37.22 221 ASN A CA 1
ATOM 1710 C C . ASN A 1 221 ? -51.748 0.350 -1.338 1.00 37.22 221 ASN A C 1
ATOM 1712 O O . ASN A 1 221 ? -52.271 0.048 -2.402 1.00 37.22 221 ASN A O 1
ATOM 1716 N N . THR A 1 222 ? -52.253 -0.037 -0.167 1.00 34.41 222 THR A N 1
ATOM 1717 C CA . THR A 1 222 ? -53.689 -0.307 0.020 1.00 34.41 222 THR A CA 1
ATOM 1718 C C . THR A 1 222 ? -54.044 -0.107 1.489 1.00 34.41 222 THR A C 1
ATOM 1720 O O . THR A 1 222 ? -53.859 -1.012 2.297 1.00 34.41 222 THR A O 1
ATOM 1723 N N . SER A 1 223 ? -54.557 1.068 1.848 1.00 32.62 223 SER A N 1
ATOM 1724 C CA . SER A 1 223 ? -55.584 1.179 2.887 1.00 32.62 223 SER A CA 1
ATOM 1725 C C . SER A 1 223 ? -56.248 2.548 2.806 1.00 32.62 223 SER A C 1
ATOM 1727 O O . SER A 1 223 ? -55.578 3.575 2.800 1.00 32.62 223 SER A O 1
ATOM 1729 N N . SER A 1 224 ? -57.568 2.491 2.707 1.00 37.72 224 SER A N 1
ATOM 1730 C CA . SER A 1 224 ? -58.579 3.536 2.612 1.00 37.72 224 SER A CA 1
ATOM 1731 C C . SER A 1 224 ? -58.397 4.718 3.564 1.00 37.72 224 SER A C 1
ATOM 1733 O O . SER A 1 224 ? -58.065 4.511 4.726 1.00 37.72 224 SER A O 1
ATOM 1735 N N . ASP A 1 225 ? -58.775 5.917 3.110 1.00 33.22 225 ASP A N 1
ATOM 1736 C CA . ASP A 1 225 ? -59.807 6.661 3.836 1.00 33.22 225 ASP A CA 1
ATOM 1737 C C . ASP A 1 225 ? -60.515 7.695 2.946 1.00 33.22 225 ASP A C 1
ATOM 1739 O O . ASP A 1 225 ? -59.900 8.536 2.287 1.00 33.22 225 ASP A O 1
ATOM 1743 N N . GLU A 1 226 ? -61.843 7.593 2.912 1.00 38.66 226 GLU A N 1
ATOM 1744 C CA . GLU A 1 226 ? -62.753 8.592 2.366 1.00 38.66 226 GLU A CA 1
ATOM 1745 C C . GLU A 1 226 ? -62.818 9.785 3.321 1.00 38.66 226 GLU A C 1
ATOM 1747 O O . GLU A 1 226 ? -63.144 9.610 4.493 1.00 38.66 226 GLU A O 1
ATOM 1752 N N . THR A 1 227 ? -62.655 11.021 2.839 1.00 32.19 227 THR A N 1
ATOM 1753 C CA . THR A 1 227 ? -63.417 12.151 3.407 1.00 32.19 227 THR A CA 1
ATOM 1754 C C . THR A 1 227 ? -63.458 13.390 2.505 1.00 32.19 227 THR A C 1
ATOM 1756 O O . THR A 1 227 ? -62.495 14.127 2.344 1.00 32.19 227 THR A O 1
ATOM 1759 N N . LYS A 1 228 ? -64.657 13.607 1.950 1.00 36.28 228 LYS A N 1
ATOM 1760 C CA . LYS A 1 228 ? -65.385 14.874 1.728 1.00 36.28 228 LYS A CA 1
ATOM 1761 C C . LYS A 1 228 ? -64.627 16.137 1.275 1.00 36.28 228 LYS A C 1
ATOM 1763 O O . LYS A 1 228 ? -64.038 16.875 2.054 1.00 36.28 228 LYS A O 1
ATOM 1768 N N . ILE A 1 229 ? -64.909 16.486 0.021 1.00 37.66 229 ILE A N 1
ATOM 1769 C CA . ILE A 1 229 ? -64.835 17.826 -0.584 1.00 37.66 229 ILE A CA 1
ATOM 1770 C C . ILE A 1 229 ? -65.892 18.769 0.030 1.00 37.66 229 ILE A C 1
ATOM 1772 O O . ILE A 1 229 ? -67.048 18.356 0.166 1.00 37.66 229 ILE A O 1
ATOM 1776 N N . PRO A 1 230 ? -65.588 20.069 0.214 1.00 36.41 230 PRO A N 1
ATOM 1777 C CA . PRO A 1 230 ? -66.575 21.134 0.082 1.00 36.41 230 PRO A CA 1
ATOM 1778 C C . PRO A 1 230 ? -66.342 21.967 -1.193 1.00 36.41 230 PRO A C 1
ATOM 1780 O O . PRO A 1 230 ? -65.256 22.480 -1.448 1.00 36.41 230 PRO A O 1
ATOM 1783 N N . LYS A 1 231 ? -67.405 22.104 -1.996 1.00 37.91 231 LYS A N 1
ATOM 1784 C CA . LYS A 1 231 ? -67.537 23.031 -3.134 1.00 37.91 231 LYS A CA 1
ATOM 1785 C C . LYS A 1 231 ? -67.773 24.458 -2.635 1.00 37.91 231 LYS A C 1
ATOM 1787 O O . LYS A 1 231 ? -68.757 24.633 -1.926 1.00 37.91 231 LYS A O 1
ATOM 1792 N N . ILE A 1 232 ? -67.025 25.453 -3.130 1.00 35.28 232 ILE A N 1
ATOM 1793 C CA . ILE A 1 232 ? -67.452 26.868 -3.283 1.00 35.28 232 ILE A CA 1
ATOM 1794 C C . ILE A 1 232 ? -66.681 27.443 -4.497 1.00 35.28 232 ILE A C 1
ATOM 1796 O O . ILE A 1 232 ? -65.459 27.489 -4.480 1.00 35.28 232 ILE A O 1
ATOM 1800 N N . ALA A 1 233 ? -67.307 27.505 -5.676 1.00 34.22 233 ALA A N 1
ATOM 1801 C CA . ALA A 1 233 ? -67.931 28.673 -6.326 1.00 34.22 233 ALA A CA 1
ATOM 1802 C C . ALA A 1 233 ? -66.945 29.621 -7.049 1.00 34.22 233 ALA A C 1
ATOM 1804 O O . ALA A 1 233 ? -66.163 30.338 -6.436 1.00 34.22 233 ALA A O 1
ATOM 1805 N N . GLN A 1 234 ? -67.037 29.619 -8.385 1.00 38.50 234 GLN A N 1
ATOM 1806 C CA . GLN A 1 234 ? -66.447 30.603 -9.293 1.00 38.50 234 GLN A CA 1
ATOM 1807 C C . GLN A 1 234 ? -67.295 31.885 -9.326 1.00 38.50 234 GLN A C 1
ATOM 1809 O O . GLN A 1 234 ? -68.508 31.816 -9.509 1.00 38.50 234 GLN A O 1
ATOM 1814 N N . SER A 1 235 ? -66.636 33.037 -9.219 1.00 38.72 235 SER A N 1
ATOM 1815 C CA . SER A 1 235 ? -67.054 34.372 -9.686 1.00 38.72 235 SER A CA 1
ATOM 1816 C C . SER A 1 235 ? -65.807 35.260 -9.526 1.00 38.72 235 SER A C 1
ATOM 1818 O O . SER A 1 235 ? -65.188 35.201 -8.473 1.00 38.72 235 SER A O 1
ATOM 1820 N N . GLY A 1 236 ? -65.262 36.036 -10.461 1.00 34.44 236 GLY A N 1
ATOM 1821 C CA . GLY A 1 236 ? -65.712 36.569 -11.739 1.00 34.44 236 GLY A CA 1
ATOM 1822 C C . GLY A 1 236 ? -65.211 38.023 -11.812 1.00 34.44 236 GLY A C 1
ATOM 1823 O O . GLY A 1 236 ? -65.722 38.828 -11.052 1.00 34.44 236 GLY A O 1
ATOM 1824 N N . MET A 1 237 ? -64.249 38.320 -12.711 1.00 37.69 237 MET A N 1
ATOM 1825 C CA . MET A 1 237 ? -63.766 39.654 -13.177 1.00 37.69 237 MET A CA 1
ATOM 1826 C C . MET A 1 237 ? -63.241 40.646 -12.088 1.00 37.69 237 MET A C 1
ATOM 1828 O O . MET A 1 237 ? -63.657 40.602 -10.946 1.00 37.69 237 MET A O 1
ATOM 1832 N N . ILE A 1 238 ? -62.271 41.552 -12.284 1.00 44.59 238 ILE A N 1
ATOM 1833 C CA . ILE A 1 238 ? -62.057 42.597 -13.304 1.00 44.59 238 ILE A CA 1
ATOM 1834 C C . ILE A 1 238 ? -60.567 43.043 -13.271 1.00 44.59 238 ILE A C 1
ATOM 1836 O O . ILE A 1 238 ? -59.898 42.952 -12.244 1.00 44.59 238 ILE A O 1
ATOM 1840 N N . LEU A 1 239 ? -60.090 43.541 -14.420 1.00 37.84 239 LEU A N 1
ATOM 1841 C CA . LEU A 1 239 ? -58.830 44.249 -14.684 1.00 37.84 239 LEU A CA 1
ATOM 1842 C C . LEU A 1 239 ? -58.540 45.445 -13.755 1.00 37.84 239 LEU A C 1
ATOM 1844 O O . LEU A 1 239 ? -59.448 46.216 -13.487 1.00 37.84 239 LEU A O 1
ATOM 1848 N N . SER A 1 240 ? -57.259 45.749 -13.520 1.00 40.69 240 SER A N 1
ATOM 1849 C CA . SER A 1 240 ? -56.669 47.028 -13.975 1.00 40.69 240 SER A CA 1
ATOM 1850 C C . SER A 1 240 ? -55.184 47.127 -13.622 1.00 40.69 240 SER A C 1
ATOM 1852 O O . SER A 1 240 ? -54.800 46.993 -12.464 1.00 40.69 240 SER A O 1
ATOM 1854 N N . LEU A 1 241 ? -54.384 47.392 -14.658 1.00 41.62 241 LEU A N 1
ATOM 1855 C CA . LEU A 1 241 ? -53.064 48.004 -14.568 1.00 41.62 241 LEU A CA 1
ATOM 1856 C C . LEU A 1 241 ? -53.176 49.405 -13.959 1.00 41.62 241 LEU A C 1
ATOM 1858 O O . LEU A 1 241 ? -54.059 50.159 -14.368 1.00 41.62 241 LEU A O 1
ATOM 1862 N N . LEU A 1 242 ? -52.228 49.743 -13.088 1.00 53.72 242 LEU A N 1
ATOM 1863 C CA . LEU A 1 242 ? -51.476 51.002 -13.066 1.00 53.72 242 LEU A CA 1
ATOM 1864 C C . LEU A 1 242 ? -50.179 50.767 -12.284 1.00 53.72 242 LEU A C 1
ATOM 1866 O O . LEU A 1 242 ? -50.261 50.137 -11.206 1.00 53.72 242 LEU A O 1
#

Sequence (242 aa):
MATSQNCLGVDDLVDVLDLLKRCGFPETKWHQLGLRLGLRKNTLDTIEMKYHSDVYRCMTECLSQWLSRADNVDSRGGANLDSLSDALRSINETAVAEKLKHHVLINIFNNRHTFLSQSLCDSVGIAWLLYAERMLTQEAVSRVVSANPSVPNQREALLTVVKEAVQTNTSSLHTFANVLCTISTNVSLGQAILDDISKYFPTPKVGMVSETLKDAIVSQNTSSDETKIPKIAQSGMILSLL

InterPro domains:
  IPR000488 Death domain [PF00531] (27-103)
  IPR000488 Death domain [PS50017] (29-104)
  IPR011029 Death-like domain superfamily [G3DSA:1.10.533.10] (8-103)
  IPR011029 Death-like domain superfamily [SSF47986] (29-103)

Radius of gyration: 28.07 Å; chains: 1; bounding box: 96×72×54 Å

Secondary structure (DSSP, 8-state):
---------GGGHHHHHHHHHHHT--GGGHHHHHHHHT--HHHHHHHHHHSTT-HHHHHHHHHHHHHTT-TTSGGGT-SSHHHHHHHHHHTT-HHHHHHHHHHHHHHHHHHHHHHHHHH---HHHHHHHHHHTTSS-HHHHHHHHHS-SSHHHHHHHHHHHHHHHHHH-TTHHHHHHHHHHHSTTTHHHHHHHHHHHHHHSPPP-S-------STTSSSS----------------------

pLDDT: mean 83.42, std 21.68, range [28.09, 98.12]

Foldseek 3Di:
DDDPDLAQALVCLVVVLVLLVVLVPDLQCLLQLLVLLQHDNVQLVVLCVVQVPPSSSSNSVSLSCQRNVPHCNVVQVGHALVSSLVSCVVVVVNSSSVSSLLVLLLVLLVVCLVVQLVQDDDLLVLLVQCVVVVLADPVLSCQLVPQDPDSSRSSVSSSVRLSVSSNVDSCSLLSSLVSLCVDPSRVVVSVSSVVSVCSRVPDPPPPDPPPPPPPPPPPDDDDDDDDDDDDDDDDDDDDDDD